Protein AF-A0A2R4ZQK4-F1 (afdb_monomer_lite)

Secondary structure (DSSP, 8-state):
-GGG-TT-EEHHHHHHHHHHHHHHHHHHHSS-SS----EEETTEEE-HHHHHHHHHHHHTTSEEEE-SSS-EEEESSPPPPPPHHHHHHHHHHIIIIITS-HHHHHHHHHHHTT-----HHHHHHHHHHHTTT-HHHHHHHHHHHHHHHHHHHTTS-TTHHHHHHHHHHHHHHH-HHHHHHHHHHHHHHHHHHHHHHTT-PPPPHHHHHHHHHHHHHHHHHHHHHHH-

Foldseek 3Di:
DQQVDPVFAFPLLVQLLQLQLQLVCCVPVVGGPDPFDFDQDVQATDGVVVVVVLVVCVVVVQWDWDPALATGTHGPDDDDDDDPSSVVSSVVSCVPQVLDQVQVSSCVRCVSVVHPDDDPLVSLLVLLLCVLPDVVSLNVNSRNCCSNQVLLCVVADRCQSVLLSLLSNQCSPPPSPVNSVLSVLVVVLSVQSSVCSVVPDDDDPVSVVSRVVSSVVSNVSSVVSVVD

Structure (mmCIF, N/CA/C/O backbone):
data_AF-A0A2R4ZQK4-F1
#
_entry.id   AF-A0A2R4ZQK4-F1
#
loop_
_atom_site.group_PDB
_atom_site.id
_atom_site.type_symbol
_atom_site.label_atom_id
_atom_site.label_alt_id
_atom_site.label_comp_id
_atom_site.label_asym_id
_atom_site.label_entity_id
_atom_site.label_seq_id
_atom_site.pdbx_PDB_ins_code
_atom_site.Cartn_x
_atom_site.Cartn_y
_atom_site.Cartn_z
_atom_site.occupancy
_atom_site.B_iso_or_equiv
_atom_site.auth_seq_id
_atom_site.auth_comp_id
_atom_site.auth_asym_id
_atom_site.auth_atom_id
_atom_site.pdbx_PDB_model_num
ATOM 1 N N . MET A 1 1 ? -15.276 -3.040 10.478 1.00 88.94 1 MET A N 1
ATOM 2 C CA . MET A 1 1 ? -14.335 -2.052 9.897 1.00 88.94 1 MET A CA 1
ATOM 3 C C . MET A 1 1 ? -14.399 -2.042 8.372 1.00 88.94 1 MET A C 1
ATOM 5 O O . MET A 1 1 ? -14.719 -0.998 7.828 1.00 88.94 1 MET A O 1
ATOM 9 N N . VAL A 1 2 ? -14.165 -3.173 7.688 1.00 94.44 2 VAL A N 1
ATOM 10 C CA . VAL A 1 2 ? -14.227 -3.271 6.210 1.00 94.44 2 VAL A CA 1
ATOM 11 C C . VAL A 1 2 ? -15.549 -2.747 5.626 1.00 94.44 2 VAL A C 1
ATOM 13 O O . VAL A 1 2 ? -15.518 -1.983 4.668 1.00 94.44 2 VAL A O 1
ATOM 16 N N . SER A 1 3 ? -16.691 -3.057 6.254 1.00 93.81 3 SER A N 1
ATOM 17 C CA . SER A 1 3 ? -18.025 -2.586 5.830 1.00 93.81 3 SER A CA 1
ATOM 18 C C . SER A 1 3 ? -18.185 -1.060 5.778 1.00 93.81 3 SER A C 1
ATOM 20 O O . SER A 1 3 ? -19.103 -0.558 5.141 1.00 93.81 3 SER A O 1
ATOM 22 N N . ARG A 1 4 ? -17.279 -0.292 6.401 1.00 93.44 4 ARG A N 1
ATOM 23 C CA . ARG A 1 4 ? -17.291 1.179 6.352 1.00 93.44 4 ARG A CA 1
ATOM 24 C C . ARG A 1 4 ? -16.697 1.754 5.060 1.00 93.44 4 ARG A C 1
ATOM 26 O O . ARG A 1 4 ? -16.719 2.969 4.884 1.00 93.44 4 ARG A O 1
ATOM 33 N N . PHE A 1 5 ? -16.163 0.916 4.170 1.00 93.88 5 PHE A N 1
ATOM 34 C CA . PHE A 1 5 ? -15.517 1.341 2.930 1.00 93.88 5 PHE A CA 1
ATOM 35 C C . PHE A 1 5 ? -16.322 0.894 1.700 1.00 93.88 5 PHE A C 1
ATOM 37 O O . PHE A 1 5 ? -16.286 -0.286 1.352 1.00 93.88 5 PHE A O 1
ATOM 44 N N . PRO A 1 6 ? -16.985 1.818 0.975 1.00 88.88 6 PRO A N 1
ATOM 45 C CA . PRO A 1 6 ? -17.865 1.466 -0.147 1.00 88.88 6 PRO A CA 1
ATOM 46 C C . PRO A 1 6 ? -17.184 0.705 -1.292 1.00 88.88 6 PRO A C 1
ATOM 48 O O . PRO A 1 6 ? -17.827 -0.058 -1.999 1.00 88.88 6 PRO A O 1
ATOM 51 N N . ARG A 1 7 ? -15.877 0.921 -1.489 1.00 88.69 7 ARG A N 1
ATOM 52 C CA . ARG A 1 7 ? -15.060 0.254 -2.519 1.00 88.69 7 ARG A CA 1
ATOM 53 C C . ARG A 1 7 ? -14.112 -0.789 -1.917 1.00 88.69 7 ARG A C 1
ATOM 55 O O . ARG A 1 7 ? -13.041 -1.031 -2.469 1.00 88.69 7 ARG A O 1
ATOM 62 N N . GLY A 1 8 ? -14.423 -1.295 -0.726 1.00 93.31 8 GLY A N 1
ATOM 63 C CA . GLY A 1 8 ? -13.511 -2.117 0.065 1.00 93.31 8 GLY A CA 1
ATOM 64 C C . GLY A 1 8 ? -12.309 -1.353 0.617 1.00 93.31 8 GLY A C 1
ATOM 65 O O . GLY A 1 8 ? -12.200 -0.134 0.477 1.00 93.31 8 GLY A O 1
ATOM 66 N N . VAL A 1 9 ? -11.386 -2.071 1.247 1.00 94.81 9 VAL A N 1
ATOM 67 C CA . VAL A 1 9 ? -10.179 -1.510 1.869 1.00 94.81 9 VAL A CA 1
ATOM 68 C C . VAL A 1 9 ? -8.956 -2.353 1.518 1.00 94.81 9 VAL A C 1
ATOM 70 O O . VAL A 1 9 ? -9.018 -3.582 1.545 1.00 94.81 9 VAL A O 1
ATOM 73 N N . GLY A 1 10 ? -7.846 -1.696 1.175 1.00 92.94 10 GLY A N 1
ATOM 74 C CA . GLY A 1 10 ? -6.575 -2.367 0.907 1.00 92.94 10 GLY A CA 1
ATOM 75 C C . GLY A 1 10 ? -5.946 -2.947 2.178 1.00 92.94 10 GLY A C 1
ATOM 76 O O . GLY A 1 10 ? -6.148 -2.419 3.279 1.00 92.94 10 GLY A O 1
ATOM 77 N N . ARG A 1 11 ? -5.152 -4.016 2.025 1.00 91.62 11 ARG A N 1
ATOM 78 C CA . ARG A 1 11 ? -4.451 -4.712 3.128 1.00 91.62 11 ARG A CA 1
ATOM 79 C C . ARG A 1 11 ? -3.681 -3.745 4.033 1.00 91.62 11 ARG A C 1
ATOM 81 O O . ARG A 1 11 ? -3.860 -3.775 5.250 1.00 91.62 11 ARG A O 1
ATOM 88 N N . THR A 1 12 ? -2.859 -2.873 3.447 1.00 91.50 12 THR A N 1
ATOM 89 C CA . THR A 1 12 ? -2.014 -1.926 4.188 1.00 91.50 12 THR A CA 1
ATOM 90 C C . THR A 1 12 ? -2.858 -0.989 5.044 1.00 91.50 12 THR A C 1
ATOM 92 O O . THR A 1 12 ? -2.689 -0.952 6.261 1.00 91.50 12 THR A O 1
ATOM 95 N N . ARG A 1 13 ? -3.823 -0.285 4.439 1.00 94.50 13 ARG A N 1
ATOM 96 C CA . ARG A 1 13 ? -4.714 0.643 5.148 1.00 94.50 13 ARG A CA 1
ATOM 97 C C . ARG A 1 13 ? -5.458 -0.044 6.288 1.00 94.50 13 ARG A C 1
ATOM 99 O O . ARG A 1 13 ? -5.479 0.484 7.396 1.00 94.50 13 ARG A O 1
ATOM 106 N N . LEU A 1 14 ? -6.020 -1.229 6.046 1.00 95.56 14 LEU A N 1
ATOM 107 C CA . LEU A 1 14 ? -6.735 -1.978 7.077 1.00 95.56 14 LEU A CA 1
ATOM 108 C C . LEU A 1 14 ? -5.832 -2.317 8.271 1.00 95.56 14 LEU A C 1
ATOM 110 O O . LEU A 1 14 ? -6.220 -2.066 9.410 1.00 95.56 14 LEU A O 1
ATOM 114 N N . MET A 1 15 ? -4.616 -2.810 8.015 1.00 94.81 15 MET A N 1
ATOM 115 C CA . MET A 1 15 ? -3.628 -3.113 9.057 1.00 94.81 15 MET A CA 1
ATOM 116 C C . MET A 1 15 ? -3.325 -1.881 9.920 1.00 94.81 15 MET A C 1
ATOM 118 O O . MET A 1 15 ? -3.311 -1.957 11.147 1.00 94.81 15 MET A O 1
ATOM 122 N N . LYS A 1 16 ? -3.119 -0.723 9.279 1.00 95.25 16 LYS A N 1
ATOM 123 C CA . LYS A 1 16 ? -2.797 0.528 9.975 1.00 95.25 16 LYS A CA 1
ATOM 124 C C . LYS A 1 16 ? -3.971 1.068 10.794 1.00 95.25 16 LYS A C 1
ATOM 126 O O . LYS A 1 16 ? -3.765 1.531 11.911 1.00 95.25 16 LYS A O 1
ATOM 131 N N . LEU A 1 17 ? -5.197 0.974 10.281 1.00 97.19 17 LEU A N 1
ATOM 132 C CA . LEU A 1 17 ? -6.394 1.402 11.011 1.00 97.19 17 LEU A CA 1
ATOM 133 C C . LEU A 1 17 ? -6.685 0.502 12.218 1.00 97.19 17 LEU A C 1
ATOM 135 O O . LEU A 1 17 ? -7.036 1.015 13.276 1.00 97.19 17 LEU A O 1
ATOM 139 N N . LEU A 1 18 ? -6.503 -0.816 12.092 1.00 96.81 18 LEU A N 1
ATOM 140 C CA . LEU A 1 18 ? -6.643 -1.745 13.218 1.00 96.81 18 LEU A CA 1
ATOM 141 C C . LEU A 1 18 ? -5.615 -1.457 14.318 1.00 96.81 18 LEU A C 1
ATOM 143 O O . LEU A 1 18 ? -5.976 -1.417 15.491 1.00 96.81 18 LEU A O 1
ATOM 147 N N . PHE A 1 19 ? -4.368 -1.163 13.942 1.00 96.50 19 PHE A N 1
ATOM 148 C CA . PHE A 1 19 ? -3.355 -0.728 14.901 1.00 96.50 19 PHE A CA 1
ATOM 149 C C . PHE A 1 19 ? -3.781 0.550 15.644 1.00 96.50 19 PHE A C 1
ATOM 151 O O . PHE A 1 19 ? -3.684 0.614 16.869 1.00 96.50 19 PHE A O 1
ATOM 158 N N . LEU A 1 20 ? -4.293 1.555 14.922 1.00 97.12 20 LEU A N 1
ATOM 159 C CA . LEU A 1 20 ? -4.755 2.805 15.535 1.00 97.12 20 LEU A CA 1
ATOM 160 C C . LEU A 1 20 ? -5.932 2.588 16.494 1.00 97.12 20 LEU A C 1
ATOM 162 O O . LEU A 1 20 ? -5.999 3.270 17.512 1.00 97.12 20 LEU A O 1
ATOM 166 N N . VAL A 1 21 ? -6.828 1.635 16.214 1.00 97.06 21 VAL A N 1
ATOM 167 C CA . VAL A 1 21 ? -7.912 1.268 17.141 1.00 97.06 21 VAL A CA 1
ATOM 168 C C . VAL A 1 21 ? -7.350 0.806 18.484 1.00 97.06 21 VAL A C 1
ATOM 170 O O . VAL A 1 21 ? -7.764 1.327 19.518 1.00 97.06 21 VAL A O 1
ATOM 173 N N . ASP A 1 22 ? -6.374 -0.103 18.488 1.00 96.56 22 ASP A N 1
ATOM 174 C CA . ASP A 1 22 ? -5.763 -0.574 19.735 1.00 96.56 22 ASP A CA 1
ATOM 175 C C . ASP A 1 22 ? -4.936 0.501 20.439 1.00 96.56 22 ASP A C 1
ATOM 177 O O . ASP A 1 22 ? -5.002 0.621 21.666 1.00 96.56 22 ASP A O 1
ATOM 181 N N . ALA A 1 23 ? -4.173 1.295 19.683 1.00 95.31 23 ALA A N 1
ATOM 182 C CA . ALA A 1 23 ? -3.360 2.374 20.235 1.00 95.31 23 ALA A CA 1
ATOM 183 C C . ALA A 1 23 ? -4.234 3.442 20.915 1.00 95.31 23 ALA A C 1
ATOM 185 O O . ALA A 1 23 ? -3.972 3.830 22.055 1.00 95.31 23 ALA A O 1
ATOM 186 N N . ILE A 1 24 ? -5.312 3.872 20.253 1.00 95.38 24 ILE A N 1
ATOM 187 C CA . ILE A 1 24 ? -6.245 4.871 20.789 1.00 95.38 24 ILE A CA 1
ATOM 188 C C . ILE A 1 24 ? -7.053 4.288 21.946 1.00 95.38 24 ILE A C 1
ATOM 190 O O . ILE A 1 24 ? -7.168 4.944 22.979 1.00 95.38 24 ILE A O 1
ATOM 194 N N . SER A 1 25 ? -7.544 3.051 21.833 1.00 96.06 25 SER A N 1
ATOM 195 C CA . SER A 1 25 ? -8.231 2.386 22.945 1.00 96.06 25 SER A CA 1
ATOM 196 C C . SER A 1 25 ? -7.346 2.287 24.182 1.00 96.06 25 SER A C 1
ATOM 198 O O . SER A 1 25 ? -7.790 2.601 25.282 1.00 96.06 25 SER A O 1
ATOM 200 N N . SER A 1 26 ? -6.070 1.929 24.019 1.00 95.06 26 SER A N 1
ATOM 201 C CA . SER A 1 26 ? -5.146 1.831 25.155 1.00 95.06 26 SER A CA 1
ATOM 202 C C . SER A 1 26 ? -4.985 3.169 25.872 1.00 95.06 26 SER A C 1
ATOM 204 O O . SER A 1 26 ? -4.910 3.204 27.097 1.00 95.06 26 SER A O 1
ATOM 206 N N . LYS A 1 27 ? -4.970 4.277 25.120 1.00 93.44 27 LYS A N 1
ATOM 207 C CA . LYS A 1 27 ? -4.868 5.635 25.669 1.00 93.44 27 LYS A CA 1
ATOM 208 C C . LYS A 1 27 ? -6.166 6.109 26.327 1.00 93.44 27 LYS A C 1
ATOM 210 O O . LYS A 1 27 ? -6.106 6.764 27.361 1.00 93.44 27 LYS A O 1
ATOM 215 N N . GLU A 1 28 ? -7.319 5.815 25.730 1.00 93.50 28 GLU A N 1
ATOM 216 C CA . GLU A 1 28 ? -8.617 6.343 26.178 1.00 93.50 28 GLU A CA 1
ATOM 217 C C . GLU A 1 28 ? -9.320 5.461 27.215 1.00 93.50 28 GLU A C 1
ATOM 219 O O . GLU A 1 28 ? -9.970 5.977 28.121 1.00 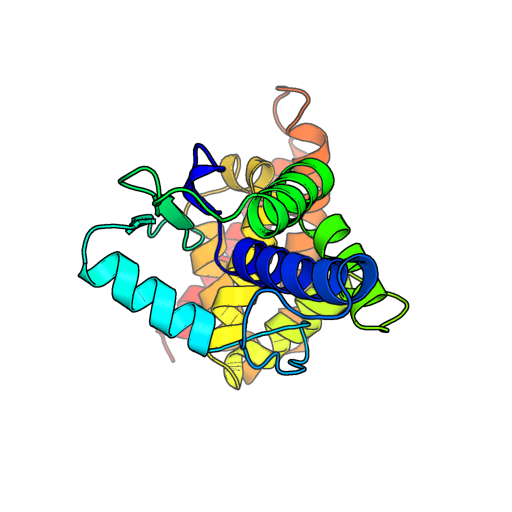93.50 28 GLU A O 1
ATOM 224 N N . LEU A 1 29 ? -9.211 4.139 27.077 1.00 92.56 29 LEU A N 1
ATOM 225 C CA . LEU A 1 29 ? -9.897 3.137 27.900 1.00 92.56 29 LEU A CA 1
ATOM 226 C C . LEU A 1 29 ? -8.941 2.381 28.836 1.00 92.56 29 LEU A C 1
ATOM 228 O O . LEU A 1 29 ? -9.386 1.560 29.636 1.00 92.56 29 LEU A O 1
ATOM 232 N N . GLY A 1 30 ? -7.629 2.614 28.729 1.00 94.25 30 GLY A N 1
ATOM 233 C CA . GLY A 1 30 ? -6.606 1.943 29.539 1.00 94.25 30 GLY A CA 1
ATOM 234 C C . GLY A 1 30 ? -6.297 0.502 29.118 1.00 94.25 30 GLY A C 1
ATOM 235 O O . GLY A 1 30 ? -5.508 -0.166 29.782 1.00 94.25 30 GLY A O 1
ATOM 236 N N . HIS A 1 31 ? -6.902 0.010 28.035 1.00 93.44 31 HIS A N 1
ATOM 237 C CA . HIS A 1 31 ? -6.685 -1.335 27.500 1.00 93.44 31 HIS A CA 1
ATOM 238 C C . HIS A 1 31 ? -6.917 -1.378 25.983 1.00 93.44 31 HIS A C 1
ATOM 240 O O . HIS A 1 31 ? -7.591 -0.514 25.414 1.00 93.44 31 HIS A O 1
ATOM 246 N N . ARG A 1 32 ? -6.336 -2.379 25.315 1.00 95.12 32 ARG A N 1
ATOM 247 C CA . ARG A 1 32 ? -6.554 -2.635 23.882 1.00 95.12 32 ARG A CA 1
ATOM 248 C C . ARG A 1 32 ? -7.941 -3.233 23.651 1.00 95.12 32 ARG A C 1
ATOM 250 O O . ARG A 1 32 ? -8.474 -3.892 24.538 1.00 95.12 32 ARG A O 1
ATOM 257 N N . ILE A 1 33 ? -8.494 -3.015 22.456 1.00 94.06 33 ILE A N 1
ATOM 258 C CA . ILE A 1 33 ? -9.750 -3.659 22.036 1.00 94.06 33 ILE A CA 1
ATOM 259 C C . ILE A 1 33 ? -9.479 -5.096 21.611 1.00 94.06 33 ILE A C 1
ATOM 261 O O . ILE A 1 33 ? -10.310 -5.973 21.832 1.00 94.06 33 ILE A O 1
ATOM 265 N N . THR A 1 34 ? -8.334 -5.327 20.972 1.00 93.38 34 THR A N 1
ATOM 266 C CA . THR A 1 34 ? -7.938 -6.644 20.497 1.00 93.38 34 THR A CA 1
ATOM 267 C C . THR A 1 34 ? -6.740 -7.180 21.272 1.00 93.38 34 THR A C 1
ATOM 269 O O . THR A 1 34 ? -5.912 -6.429 21.797 1.00 93.38 34 THR A O 1
ATOM 272 N N . ASP A 1 35 ? -6.611 -8.504 21.273 1.00 93.31 35 ASP A N 1
ATOM 273 C CA . ASP A 1 35 ? -5.436 -9.197 21.801 1.00 93.31 35 ASP A CA 1
ATOM 274 C C . ASP A 1 35 ? -4.321 -9.359 20.756 1.00 93.31 35 ASP A C 1
ATOM 276 O O . ASP A 1 35 ? -3.329 -10.033 21.028 1.00 93.31 35 ASP A O 1
ATOM 280 N N . ILE A 1 36 ? -4.446 -8.709 19.589 1.00 94.38 36 ILE A N 1
ATOM 281 C CA . ILE A 1 36 ? -3.525 -8.858 18.457 1.00 94.38 36 ILE A CA 1
ATOM 282 C C . ILE A 1 36 ? -2.085 -8.573 18.890 1.00 94.38 36 ILE A C 1
ATOM 284 O O . ILE A 1 36 ? -1.776 -7.533 19.488 1.00 94.38 36 ILE A O 1
ATOM 288 N N . GLU A 1 37 ? -1.167 -9.469 18.535 1.00 91.94 37 GLU A N 1
ATOM 289 C CA . GLU A 1 37 ? 0.261 -9.208 18.686 1.00 91.94 37 GLU A CA 1
ATOM 290 C C . GLU A 1 37 ? 0.760 -8.311 17.538 1.00 91.94 37 GLU A C 1
ATOM 292 O O . GLU A 1 37 ? 0.893 -8.733 16.385 1.00 91.94 37 GLU A O 1
ATOM 297 N N . TRP A 1 38 ? 1.053 -7.047 17.853 1.00 93.12 38 TRP A N 1
ATOM 298 C CA . TRP A 1 38 ? 1.613 -6.092 16.896 1.00 93.12 38 TRP A CA 1
ATOM 299 C C . TRP A 1 38 ? 3.133 -6.209 16.839 1.00 93.12 38 TRP A C 1
ATOM 301 O O . TRP A 1 38 ? 3.836 -5.813 17.771 1.00 93.12 38 TRP A O 1
ATOM 311 N N . LYS A 1 39 ? 3.660 -6.687 15.711 1.00 89.38 39 LYS A N 1
ATOM 312 C CA . LYS A 1 39 ? 5.103 -6.791 15.487 1.00 89.38 39 LYS A CA 1
ATOM 313 C C . LYS A 1 39 ? 5.642 -5.517 14.856 1.00 89.38 39 LYS A C 1
ATOM 315 O O . LYS A 1 39 ? 5.036 -4.943 13.945 1.00 89.38 39 LYS A O 1
ATOM 320 N N . ARG A 1 40 ? 6.820 -5.103 15.326 1.00 81.94 40 ARG A N 1
ATOM 321 C CA . ARG A 1 40 ? 7.605 -4.040 14.698 1.00 81.94 40 ARG A CA 1
ATOM 322 C C . ARG A 1 40 ? 8.231 -4.591 13.429 1.00 81.94 40 ARG A C 1
ATOM 324 O O . ARG A 1 40 ? 9.303 -5.188 13.469 1.00 81.94 40 ARG A O 1
ATOM 331 N N . TRP A 1 41 ? 7.543 -4.402 12.316 1.00 80.69 41 TRP A N 1
ATOM 332 C CA . TRP A 1 41 ? 8.117 -4.618 10.999 1.00 80.69 41 TRP A CA 1
ATOM 333 C C . TRP A 1 41 ? 8.775 -3.323 10.522 1.00 80.69 41 TRP A C 1
ATOM 335 O O . TRP A 1 41 ? 8.423 -2.234 10.986 1.00 80.69 41 TRP A O 1
ATOM 345 N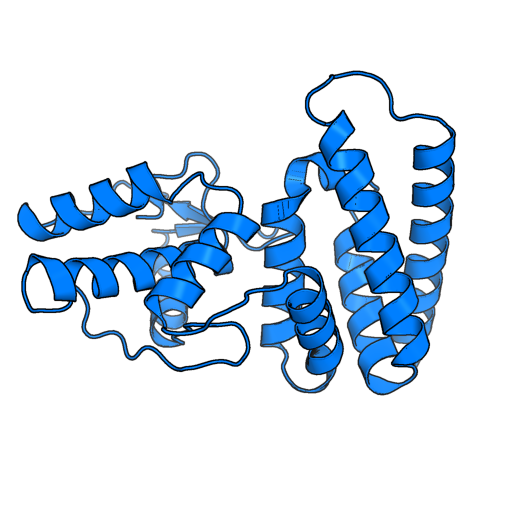 N . VAL A 1 42 ? 9.751 -3.436 9.618 1.00 74.88 42 VAL A N 1
ATOM 346 C CA . VAL A 1 42 ? 10.528 -2.286 9.114 1.00 74.88 42 VAL A CA 1
ATOM 347 C C . VAL A 1 42 ? 9.598 -1.192 8.580 1.00 74.88 42 VAL A C 1
ATOM 349 O O . VAL A 1 42 ? 9.846 -0.014 8.799 1.00 74.88 42 VAL A O 1
ATOM 352 N N . PHE A 1 43 ? 8.455 -1.590 8.018 1.00 80.44 43 PHE A N 1
ATOM 353 C CA . PHE A 1 43 ? 7.476 -0.697 7.403 1.00 80.44 43 PHE A CA 1
ATOM 354 C C . PHE A 1 43 ? 6.258 -0.416 8.310 1.00 80.44 43 PHE A C 1
ATOM 356 O O . PHE A 1 43 ? 5.128 -0.189 7.854 1.00 80.44 43 PHE A O 1
ATOM 363 N N . GLY A 1 44 ? 6.468 -0.453 9.626 1.00 84.75 44 GLY A N 1
ATOM 364 C CA . GLY A 1 44 ? 5.480 -0.120 10.651 1.00 84.75 44 GLY A CA 1
ATOM 365 C C . GLY A 1 44 ? 4.749 -1.337 11.233 1.00 84.75 44 GLY A C 1
ATOM 366 O O . GLY A 1 44 ? 5.143 -2.477 10.993 1.00 84.75 44 GLY A O 1
ATOM 367 N N . PRO A 1 45 ? 3.674 -1.123 12.012 1.00 91.25 45 PRO A N 1
ATOM 368 C CA . PRO A 1 45 ? 2.980 -2.205 12.700 1.00 91.25 45 PRO A CA 1
ATOM 369 C C . PRO A 1 45 ? 2.387 -3.201 11.704 1.00 91.25 45 PRO A C 1
ATOM 371 O O . PRO A 1 45 ? 1.781 -2.813 10.693 1.00 91.25 45 PRO A O 1
ATOM 374 N N . PHE A 1 46 ? 2.585 -4.479 12.010 1.00 91.56 46 PHE A N 1
ATOM 375 C CA . PHE A 1 46 ? 2.128 -5.614 11.222 1.00 91.56 46 PHE A CA 1
ATOM 376 C C . PHE A 1 46 ? 1.708 -6.759 12.144 1.00 91.56 46 PHE A C 1
ATOM 378 O O . PHE A 1 46 ? 2.337 -6.990 13.177 1.00 91.56 46 PHE A O 1
ATOM 385 N N . SER A 1 47 ? 0.676 -7.503 11.752 1.00 93.25 47 SER A N 1
ATOM 386 C CA . SER A 1 47 ? 0.295 -8.747 12.415 1.00 93.25 47 SER A CA 1
ATOM 387 C C . SER A 1 47 ? -0.160 -9.783 11.394 1.00 93.25 47 SER A C 1
ATOM 389 O O . SER A 1 47 ? -0.980 -9.493 10.523 1.00 93.25 47 SER A O 1
ATOM 391 N N . ARG A 1 48 ? 0.365 -11.008 11.511 1.00 91.94 48 ARG A N 1
ATOM 392 C CA . ARG A 1 48 ? -0.066 -12.135 10.675 1.00 91.94 48 ARG A CA 1
ATOM 393 C C . ARG A 1 48 ? -1.447 -12.647 11.075 1.00 91.94 48 ARG A C 1
ATOM 395 O O . ARG A 1 48 ? -2.205 -13.032 10.198 1.00 91.94 48 ARG A O 1
ATOM 402 N N . GLU A 1 49 ? -1.805 -12.529 12.352 1.00 94.94 49 GLU A N 1
ATOM 403 C CA . GLU A 1 49 ? -3.125 -12.915 12.865 1.00 94.94 49 GLU A CA 1
ATOM 404 C C . GLU A 1 49 ? -4.247 -12.165 12.142 1.00 94.94 49 GLU A C 1
ATOM 406 O O . GLU A 1 49 ? -5.276 -12.743 11.807 1.00 94.94 49 GLU A O 1
ATOM 411 N N . VAL A 1 50 ? -4.024 -10.884 11.824 1.00 94.88 50 VAL A N 1
ATOM 412 C CA . VAL A 1 50 ? -4.969 -10.096 11.023 1.00 94.88 50 VAL A CA 1
ATOM 413 C C . VAL A 1 50 ? -5.179 -10.727 9.647 1.00 94.88 50 VAL A C 1
ATOM 415 O O . VAL A 1 50 ? -6.312 -10.790 9.179 1.00 94.88 50 VAL A O 1
ATOM 418 N N . LEU A 1 51 ? -4.117 -11.210 8.998 1.00 92.81 51 LEU A N 1
ATOM 419 C CA . LEU A 1 51 ? -4.219 -11.861 7.689 1.00 92.81 51 LEU A CA 1
ATOM 420 C C . LEU A 1 51 ? -4.934 -13.207 7.791 1.00 92.81 51 LEU A C 1
ATOM 422 O O . LEU A 1 51 ? -5.834 -13.466 7.002 1.00 92.81 51 LEU A O 1
ATOM 426 N N . ASP A 1 52 ? -4.617 -14.007 8.809 1.00 95.00 52 ASP A N 1
ATOM 427 C CA . ASP A 1 52 ? -5.263 -15.304 9.033 1.00 95.00 52 ASP A CA 1
ATOM 428 C C . ASP A 1 52 ? -6.779 -15.144 9.289 1.00 95.00 52 ASP A C 1
ATOM 430 O O . ASP A 1 52 ? -7.605 -15.948 8.831 1.00 95.00 52 ASP A O 1
ATOM 434 N N . VAL A 1 53 ? -7.176 -14.068 9.982 1.00 95.44 53 VAL A N 1
ATOM 435 C CA . VAL A 1 53 ? -8.586 -13.695 10.165 1.00 95.44 53 VAL A CA 1
ATOM 436 C C . VAL A 1 53 ? -9.218 -13.275 8.841 1.00 95.44 53 VAL A C 1
ATOM 438 O O . VAL A 1 53 ? -10.321 -13.730 8.537 1.00 95.44 53 VAL A O 1
ATOM 441 N N . LEU A 1 54 ? -8.544 -12.453 8.032 1.00 95.00 54 LEU A N 1
ATOM 442 C CA . LEU A 1 54 ? -9.051 -12.059 6.714 1.00 95.00 54 LEU A CA 1
ATOM 443 C C . LEU A 1 54 ? -9.253 -13.275 5.807 1.00 95.00 54 LEU A C 1
ATOM 445 O O . LEU A 1 54 ? -10.336 -13.426 5.250 1.00 95.00 54 LEU A O 1
ATOM 449 N N . ASP A 1 55 ? -8.289 -14.191 5.751 1.00 95.06 55 ASP A N 1
ATOM 450 C CA . ASP A 1 55 ? -8.390 -15.439 4.988 1.00 95.06 55 ASP A CA 1
ATOM 451 C C . ASP A 1 55 ? -9.561 -16.308 5.468 1.00 95.06 55 ASP A C 1
ATOM 453 O O . ASP A 1 55 ? -10.253 -16.956 4.682 1.00 95.06 55 ASP A O 1
ATOM 457 N N . THR A 1 56 ? -9.828 -16.326 6.773 1.00 96.56 56 THR A N 1
ATOM 458 C CA . THR A 1 56 ? -10.978 -17.040 7.345 1.00 96.56 56 THR A CA 1
ATOM 459 C C . THR A 1 56 ? -12.305 -16.379 6.973 1.00 96.56 56 THR A C 1
ATOM 461 O O . THR A 1 56 ? -13.261 -17.073 6.624 1.00 96.56 56 THR A O 1
ATOM 464 N N . LEU A 1 57 ? -12.372 -15.048 6.991 1.00 95.81 57 LEU A N 1
ATOM 465 C CA . LEU A 1 57 ? -13.557 -14.298 6.572 1.00 95.81 57 LEU A CA 1
ATOM 466 C C . LEU A 1 57 ? -13.827 -14.424 5.064 1.00 95.81 57 LEU A C 1
ATOM 468 O O . LEU A 1 57 ? -14.984 -14.470 4.658 1.00 95.81 57 LEU A O 1
ATOM 472 N N . VAL A 1 58 ? -12.780 -14.535 4.244 1.00 96.00 58 VAL A N 1
ATOM 473 C CA . VAL A 1 58 ? -12.901 -14.816 2.805 1.00 96.00 58 VAL A CA 1
ATOM 474 C C . VAL A 1 58 ? -13.406 -16.240 2.570 1.00 96.00 58 VAL A C 1
ATOM 476 O O . VAL A 1 58 ? -14.376 -16.434 1.845 1.00 96.00 58 VAL A O 1
ATOM 479 N N . ARG A 1 59 ? -12.818 -17.246 3.235 1.00 96.62 59 ARG A N 1
ATOM 480 C CA . ARG A 1 59 ? -13.256 -18.654 3.124 1.00 96.62 59 ARG A CA 1
ATOM 481 C C . ARG A 1 59 ? -14.685 -18.899 3.606 1.00 96.62 59 ARG A C 1
ATOM 483 O O . ARG A 1 59 ? -15.307 -19.858 3.168 1.00 96.62 59 ARG A O 1
ATOM 490 N N . SER A 1 60 ? -15.178 -18.068 4.520 1.00 96.00 60 SER A N 1
ATOM 491 C CA . SER A 1 60 ? -16.558 -18.115 5.019 1.00 96.00 60 SER A CA 1
ATOM 492 C C . SER A 1 60 ? -17.518 -17.211 4.241 1.00 96.00 60 SER A C 1
ATOM 494 O O . SER A 1 60 ? -18.634 -16.998 4.699 1.00 96.00 60 SER A O 1
ATOM 496 N N . GLU A 1 61 ? -17.093 -16.674 3.090 1.00 95.44 61 GLU A N 1
ATOM 497 C CA . GLU A 1 61 ? -17.912 -15.837 2.199 1.00 95.44 61 GLU A CA 1
ATOM 498 C C . GLU A 1 61 ? -18.459 -14.561 2.865 1.00 95.44 61 GLU A C 1
ATOM 500 O O . GLU A 1 61 ? -19.456 -13.985 2.439 1.00 95.44 61 GLU A O 1
ATOM 505 N N . ARG A 1 62 ? -17.776 -14.072 3.906 1.00 95.19 62 ARG A N 1
ATOM 506 C CA . ARG A 1 62 ? -18.111 -12.810 4.592 1.00 95.19 62 ARG A CA 1
ATOM 507 C C . ARG A 1 62 ? -17.377 -11.621 3.985 1.00 95.19 62 ARG A C 1
ATOM 509 O O . ARG A 1 62 ? -17.831 -10.477 4.076 1.00 95.19 62 ARG A O 1
ATOM 516 N N . LEU A 1 63 ? -16.226 -11.893 3.372 1.00 96.50 63 LEU A N 1
ATOM 517 C CA . LEU A 1 63 ? -15.452 -10.941 2.590 1.00 96.50 63 LEU A CA 1
ATOM 518 C C . LEU A 1 63 ? -15.269 -11.457 1.164 1.00 96.50 63 LEU A C 1
ATOM 520 O O . LEU A 1 63 ? -14.949 -12.622 0.951 1.00 96.50 63 LEU A O 1
ATOM 524 N N . TYR A 1 64 ? -15.384 -10.552 0.202 1.00 95.56 64 TYR A N 1
ATOM 525 C CA . TYR A 1 64 ? -14.908 -10.750 -1.159 1.00 95.56 64 TYR A CA 1
ATOM 526 C C . TYR A 1 64 ? -13.531 -10.106 -1.325 1.00 95.56 64 TYR A C 1
ATOM 528 O O . TYR A 1 64 ? -13.273 -9.027 -0.779 1.00 95.56 64 TYR A O 1
ATOM 536 N N . VAL A 1 65 ? -12.659 -10.761 -2.093 1.00 94.75 65 VAL A N 1
ATOM 537 C CA . VAL A 1 65 ? -11.339 -10.236 -2.454 1.00 94.75 65 VAL A CA 1
ATOM 538 C C . VAL A 1 65 ? -11.383 -9.726 -3.884 1.00 94.75 65 VAL A C 1
ATOM 540 O O . VAL A 1 65 ? -11.527 -10.503 -4.824 1.00 94.75 65 VAL A O 1
ATOM 543 N N . ASP A 1 66 ? -11.217 -8.418 -4.044 1.00 91.12 66 ASP A N 1
ATOM 544 C CA . ASP A 1 66 ? -10.950 -7.824 -5.347 1.00 91.12 66 ASP A CA 1
ATOM 545 C C . ASP A 1 66 ? -9.447 -7.933 -5.634 1.00 91.12 66 ASP A C 1
ATOM 547 O O . ASP A 1 66 ? -8.626 -7.302 -4.962 1.00 91.12 66 ASP A O 1
ATOM 551 N N . ALA A 1 67 ? -9.100 -8.777 -6.607 1.00 82.56 67 ALA A N 1
ATOM 552 C CA . ALA A 1 67 ? -7.731 -9.052 -7.045 1.00 82.56 67 ALA A CA 1
ATOM 553 C C . ALA A 1 67 ? -7.227 -8.037 -8.089 1.00 82.56 67 ALA A C 1
ATOM 555 O O . ALA A 1 67 ? -6.438 -8.386 -8.967 1.00 82.56 67 ALA A O 1
ATOM 556 N N . GLY A 1 68 ? -7.717 -6.797 -8.024 1.00 80.44 68 GLY A N 1
ATOM 557 C CA . GLY A 1 68 ? -7.233 -5.689 -8.836 1.00 80.44 68 GLY A CA 1
ATOM 558 C C . GLY A 1 68 ? -5.740 -5.378 -8.624 1.00 80.44 68 GLY A C 1
ATOM 559 O O . GLY A 1 68 ? -5.005 -6.144 -7.998 1.00 80.44 68 GLY A O 1
ATOM 560 N N . PRO A 1 69 ? -5.258 -4.226 -9.127 1.00 73.56 69 PRO A N 1
ATOM 561 C CA . PRO A 1 69 ? -3.847 -3.847 -9.013 1.00 73.56 69 PRO A CA 1
ATOM 562 C C . PRO A 1 69 ? -3.330 -3.812 -7.565 1.00 73.56 69 PRO A C 1
ATOM 564 O O . PRO A 1 69 ? -2.145 -4.023 -7.338 1.00 73.56 69 PRO A O 1
ATOM 567 N N . GLU A 1 70 ? -4.222 -3.592 -6.594 1.00 81.12 70 GLU A N 1
ATOM 568 C CA . GLU A 1 70 ? -4.006 -3.906 -5.183 1.00 81.12 70 GLU A CA 1
ATOM 569 C C . GLU A 1 70 ? -5.069 -4.905 -4.698 1.00 81.12 70 GLU A C 1
ATOM 571 O O . GLU A 1 70 ? -6.216 -4.868 -5.148 1.00 81.12 70 GLU A O 1
ATOM 576 N N . VAL A 1 71 ? -4.722 -5.737 -3.713 1.00 85.69 71 VAL A N 1
ATOM 577 C CA . VAL A 1 71 ? -5.685 -6.621 -3.039 1.00 85.69 71 VAL A CA 1
ATOM 578 C C . VAL A 1 71 ? -6.591 -5.797 -2.124 1.00 85.69 71 VAL A C 1
ATOM 580 O O . VAL A 1 71 ? -6.109 -5.169 -1.171 1.00 85.69 71 VAL A O 1
ATOM 583 N N . ARG A 1 72 ? -7.907 -5.840 -2.367 1.00 91.69 72 ARG A N 1
ATOM 584 C CA . ARG A 1 72 ? -8.914 -5.150 -1.541 1.00 91.69 72 ARG A CA 1
ATOM 585 C C . ARG A 1 72 ? -9.922 -6.125 -0.959 1.00 91.69 72 ARG A C 1
ATOM 587 O O . ARG A 1 72 ? -10.385 -7.038 -1.632 1.00 91.69 72 ARG A O 1
ATOM 594 N N . TYR A 1 73 ? -10.311 -5.868 0.284 1.00 95.50 73 TYR A N 1
ATOM 595 C CA . TYR A 1 73 ? -11.353 -6.617 0.976 1.00 95.50 73 TYR A CA 1
ATOM 596 C C . TYR A 1 73 ? -12.662 -5.839 0.929 1.00 95.50 73 TYR A C 1
ATOM 598 O O . TYR A 1 73 ? -12.702 -4.677 1.342 1.00 95.50 73 TYR A O 1
ATOM 606 N N . ILE A 1 74 ? -13.726 -6.476 0.448 1.00 96.31 74 ILE A N 1
ATOM 607 C CA . ILE A 1 74 ? -15.084 -5.929 0.381 1.00 96.31 74 ILE A CA 1
ATOM 608 C C . ILE A 1 74 ? -15.965 -6.748 1.321 1.00 96.31 74 ILE A C 1
ATOM 610 O O . ILE A 1 74 ? -15.969 -7.973 1.251 1.00 96.31 74 ILE A O 1
ATOM 614 N N . ALA A 1 75 ? -16.699 -6.083 2.212 1.00 95.94 75 ALA A N 1
ATOM 615 C CA . ALA A 1 75 ? -17.651 -6.767 3.080 1.00 95.94 75 ALA A CA 1
ATOM 616 C C . ALA A 1 75 ? -18.889 -7.178 2.281 1.00 95.94 75 ALA A C 1
ATOM 618 O O . ALA A 1 75 ? -19.459 -6.349 1.573 1.00 95.94 75 ALA A O 1
ATOM 619 N N . LEU A 1 76 ? -19.288 -8.444 2.402 1.00 95.00 76 LEU A N 1
ATOM 620 C CA . LEU A 1 76 ? -20.480 -8.989 1.744 1.00 95.00 76 LEU A CA 1
ATOM 621 C C . LEU A 1 76 ? -21.733 -8.900 2.624 1.00 95.00 76 LEU A C 1
ATOM 623 O O . LEU A 1 76 ? -22.852 -8.997 2.131 1.00 95.00 76 LEU A O 1
ATOM 627 N N . GLU A 1 77 ? -21.542 -8.661 3.918 1.00 91.25 77 GLU A N 1
ATOM 628 C CA . GLU A 1 77 ? -22.600 -8.504 4.907 1.00 91.25 77 GLU A CA 1
ATOM 629 C C . GLU A 1 77 ? -22.229 -7.432 5.938 1.00 91.25 77 GLU A C 1
ATOM 631 O O . GLU A 1 77 ? -21.052 -7.099 6.134 1.00 91.25 77 GLU A O 1
ATOM 636 N N . GLU A 1 78 ? -23.242 -6.893 6.618 1.00 89.38 78 GLU A N 1
ATOM 637 C CA . GLU A 1 78 ? -23.011 -6.015 7.760 1.00 89.38 78 GLU A CA 1
ATOM 638 C C . GLU A 1 78 ? -22.504 -6.858 8.944 1.00 89.38 78 GLU A C 1
ATOM 640 O O . GLU A 1 78 ? -23.103 -7.889 9.268 1.00 89.38 78 GLU A O 1
ATOM 645 N N . PRO A 1 79 ? -21.400 -6.465 9.604 1.00 89.75 79 PRO A N 1
ATOM 646 C CA . PRO A 1 79 ? -20.904 -7.191 10.759 1.00 89.75 79 PRO A CA 1
ATOM 647 C C . PRO A 1 79 ? -21.900 -7.137 11.928 1.00 89.75 79 PRO A C 1
ATOM 649 O O . PRO A 1 79 ? -22.699 -6.202 12.030 1.00 89.75 79 PRO A O 1
ATOM 652 N N . PRO A 1 80 ? -21.811 -8.093 12.871 1.00 91.12 80 PRO A N 1
ATOM 653 C CA . PRO A 1 80 ? -22.565 -8.007 14.113 1.00 91.12 80 PRO A CA 1
ATOM 654 C C . PRO A 1 80 ? -22.255 -6.693 14.854 1.00 91.12 80 PRO A C 1
ATOM 656 O O . PRO A 1 80 ? -21.135 -6.172 14.749 1.00 91.12 80 PRO A O 1
ATOM 659 N N . PRO A 1 81 ? -23.224 -6.154 15.615 1.00 92.81 81 PRO A N 1
ATOM 660 C CA . PRO A 1 81 ? -23.025 -4.921 16.362 1.00 92.81 81 PRO A CA 1
ATOM 661 C C . PRO A 1 81 ? -21.895 -5.085 17.384 1.00 92.81 81 PRO A C 1
ATOM 663 O O . PRO A 1 81 ? -21.800 -6.096 18.078 1.00 92.81 81 PRO A O 1
ATOM 666 N N . LEU A 1 82 ? -21.041 -4.066 17.473 1.00 92.69 82 LEU A N 1
ATOM 667 C CA . LEU A 1 82 ? -19.967 -3.994 18.461 1.00 92.69 82 LEU A CA 1
ATOM 668 C C . LEU A 1 82 ? -20.496 -3.415 19.785 1.00 92.69 82 LEU A C 1
ATOM 670 O O . LEU A 1 82 ? -21.423 -2.599 19.749 1.00 92.69 82 LEU A O 1
ATOM 674 N N . PRO A 1 83 ? -19.886 -3.765 20.935 1.00 93.94 83 PRO A N 1
ATOM 675 C CA . PRO A 1 83 ? -20.098 -3.051 22.194 1.00 93.94 83 PRO A CA 1
ATOM 676 C C . PRO A 1 83 ? -19.922 -1.534 22.027 1.00 93.94 83 PRO A C 1
ATOM 678 O O . PRO A 1 83 ? -19.139 -1.090 21.187 1.00 93.94 83 PRO A O 1
ATOM 681 N N . GLU A 1 84 ? -20.662 -0.730 22.794 1.00 93.69 84 GLU A N 1
ATOM 682 C CA . GLU A 1 84 ? -20.750 0.726 22.583 1.00 93.69 84 GLU A CA 1
ATOM 683 C C . GLU A 1 84 ? -19.391 1.436 22.666 1.00 93.69 84 GLU A C 1
ATOM 685 O O . GLU A 1 84 ? -19.067 2.292 21.841 1.00 93.69 84 GLU A O 1
ATOM 690 N N . ASP A 1 85 ? -18.587 1.063 23.652 1.00 91.62 85 ASP A N 1
ATOM 691 C CA . ASP A 1 85 ? -17.239 1.569 23.886 1.00 91.62 85 ASP A CA 1
ATOM 692 C C . ASP A 1 85 ? -16.285 1.218 22.736 1.00 91.62 85 ASP A C 1
ATOM 694 O O . ASP A 1 85 ? -15.616 2.107 22.200 1.00 91.62 85 ASP A O 1
ATOM 698 N N . VAL A 1 86 ? -16.296 -0.042 22.291 1.00 93.44 86 VAL A N 1
ATOM 699 C CA . VAL A 1 86 ? -15.528 -0.527 21.136 1.00 93.44 86 VAL A CA 1
ATOM 700 C C . VAL A 1 86 ? -15.958 0.204 19.865 1.00 93.44 86 VAL A C 1
ATOM 702 O O . VAL A 1 86 ? -15.126 0.731 19.122 1.00 93.44 86 VAL A O 1
ATOM 705 N N . ARG A 1 87 ? -17.272 0.281 19.621 1.00 94.94 87 ARG A N 1
ATOM 706 C CA . ARG A 1 87 ? -17.866 0.958 18.465 1.00 94.94 87 ARG A CA 1
ATOM 707 C C . ARG A 1 87 ? -17.426 2.413 18.399 1.00 94.94 87 ARG A C 1
ATOM 709 O O . ARG A 1 87 ? -17.016 2.868 17.335 1.00 94.94 87 ARG A O 1
ATOM 716 N N . ARG A 1 88 ? -17.453 3.128 19.527 1.00 96.06 88 ARG A N 1
ATOM 717 C CA . ARG A 1 88 ? -17.050 4.536 19.610 1.00 96.06 88 ARG A CA 1
ATOM 718 C C . ARG A 1 88 ? -15.602 4.748 19.168 1.00 96.06 88 ARG A C 1
ATOM 720 O O . ARG A 1 88 ? -15.342 5.683 18.411 1.00 96.06 88 ARG A O 1
ATOM 727 N N . VAL A 1 89 ? -14.674 3.892 19.603 1.00 96.81 89 VAL A N 1
ATOM 728 C CA . VAL A 1 89 ? -13.260 3.978 19.195 1.00 96.81 89 VAL A CA 1
ATOM 729 C C . VAL A 1 89 ? -13.103 3.643 17.712 1.00 96.81 89 VAL A C 1
ATOM 731 O O . VAL A 1 89 ? -12.458 4.391 16.979 1.00 96.81 89 VAL A O 1
ATOM 734 N N . VAL A 1 90 ? -13.734 2.565 17.237 1.00 95.81 90 VAL A N 1
ATOM 735 C CA . VAL A 1 90 ? -13.675 2.167 15.820 1.00 95.81 90 VAL A CA 1
ATOM 736 C C . VAL A 1 90 ? -14.231 3.265 14.910 1.00 95.81 90 VAL A C 1
ATOM 738 O O . VAL A 1 90 ? -13.584 3.638 13.931 1.00 95.81 90 VAL A O 1
ATOM 741 N N . ASP A 1 91 ? -15.396 3.824 15.236 1.00 95.94 91 ASP A N 1
ATOM 742 C CA . ASP A 1 91 ? -16.022 4.891 14.453 1.00 95.94 91 ASP A CA 1
ATOM 743 C C . ASP A 1 91 ? -15.197 6.185 14.507 1.00 95.94 91 ASP A C 1
ATOM 745 O O . ASP A 1 91 ? -15.094 6.888 13.499 1.00 95.94 91 ASP A O 1
ATOM 749 N N . LYS A 1 92 ? -14.550 6.487 15.644 1.00 96.69 92 LYS A N 1
ATOM 750 C CA . LYS A 1 92 ? -13.584 7.590 15.745 1.00 96.69 92 LYS A CA 1
ATOM 751 C C . LYS A 1 92 ? -12.419 7.389 14.776 1.00 96.69 92 LYS A C 1
ATOM 753 O O . LYS A 1 92 ? -12.134 8.292 13.992 1.00 96.69 92 LYS A O 1
ATOM 758 N N . VAL A 1 93 ? -11.797 6.209 14.780 1.00 97.56 93 VAL A N 1
ATOM 759 C CA . VAL A 1 93 ? -10.657 5.908 13.902 1.00 97.56 93 VAL A CA 1
ATOM 760 C C . VAL A 1 93 ? -11.042 5.990 12.429 1.00 97.56 93 VAL A C 1
ATOM 762 O O . VAL A 1 93 ? -10.322 6.590 11.634 1.00 97.56 93 VAL A O 1
ATOM 765 N N . ILE A 1 94 ? -12.194 5.440 12.047 1.00 96.81 94 ILE A N 1
ATOM 766 C CA . ILE A 1 94 ? -12.664 5.516 10.661 1.00 96.81 94 ILE A CA 1
ATOM 767 C C . ILE A 1 94 ? -12.951 6.956 10.240 1.00 96.81 94 ILE A C 1
ATOM 769 O O . ILE A 1 94 ? -12.547 7.357 9.150 1.00 96.81 94 ILE A O 1
ATOM 773 N N . ARG A 1 95 ? -13.600 7.744 11.100 1.00 96.69 95 ARG A N 1
ATOM 774 C CA . ARG A 1 95 ? -13.905 9.148 10.812 1.00 96.69 95 ARG A CA 1
ATOM 775 C C . ARG A 1 95 ? -12.642 9.998 10.663 1.00 96.69 95 ARG A C 1
ATOM 777 O O . ARG A 1 95 ? -12.596 10.844 9.779 1.00 96.69 95 ARG A O 1
ATOM 784 N N . GLU A 1 96 ? -11.645 9.795 11.521 1.00 97.00 96 GLU A N 1
ATOM 785 C CA . GLU A 1 96 ? -10.427 10.617 11.544 1.00 97.00 96 GLU A CA 1
ATOM 786 C C . GLU A 1 96 ? -9.382 10.173 10.513 1.00 97.00 96 GLU A C 1
ATOM 788 O O . GLU A 1 96 ? -8.731 11.019 9.903 1.00 97.00 96 GLU A O 1
ATOM 793 N N . TYR A 1 97 ? -9.231 8.865 10.289 1.00 97.31 97 TYR A N 1
ATOM 794 C CA . TYR A 1 97 ? -8.108 8.307 9.526 1.00 97.31 97 TYR A CA 1
ATOM 795 C C . TYR A 1 97 ? -8.529 7.463 8.319 1.00 97.31 97 TYR A C 1
ATOM 797 O O . TYR A 1 97 ? -7.720 7.241 7.418 1.00 97.31 97 TYR A O 1
ATOM 805 N N . GLY A 1 98 ? -9.780 6.993 8.265 1.00 95.62 98 GLY A N 1
ATOM 806 C CA . GLY A 1 98 ? -10.234 6.011 7.276 1.00 95.62 98 GLY A CA 1
ATOM 807 C C . GLY A 1 98 ? -10.007 6.450 5.828 1.00 95.62 98 GLY A C 1
ATOM 808 O O . GLY A 1 98 ? -9.489 5.673 5.028 1.00 95.62 98 GLY A O 1
ATOM 809 N N . PHE A 1 99 ? -10.308 7.711 5.516 1.00 94.50 99 PHE A N 1
ATOM 810 C CA . PHE A 1 99 ? -10.218 8.283 4.164 1.00 94.50 99 PHE A CA 1
ATOM 811 C C . PHE A 1 99 ? -9.041 9.250 3.979 1.00 94.50 99 PHE A C 1
ATOM 813 O O . PHE A 1 99 ? -8.962 9.955 2.979 1.00 94.50 99 PHE A O 1
ATOM 820 N N . MET A 1 100 ? -8.121 9.291 4.944 1.00 95.31 100 MET A N 1
ATOM 821 C CA . MET A 1 100 ? -6.906 10.096 4.858 1.00 95.31 100 MET A CA 1
ATOM 822 C C . MET A 1 100 ? -5.972 9.541 3.760 1.00 95.31 100 MET A C 1
ATOM 824 O O . MET A 1 100 ? -5.870 8.313 3.647 1.00 95.31 100 MET A O 1
ATOM 828 N N . PRO A 1 101 ? -5.258 10.379 2.979 1.00 93.88 101 PRO A N 1
ATOM 829 C CA . PRO A 1 101 ? -4.213 9.903 2.067 1.00 93.88 101 PRO A CA 1
ATOM 830 C C . PRO A 1 101 ? -3.230 8.973 2.786 1.00 93.88 101 PRO A C 1
ATOM 832 O O . PRO A 1 101 ? -2.912 9.198 3.960 1.00 93.88 101 PRO A O 1
ATOM 835 N N . LEU A 1 102 ? -2.782 7.904 2.124 1.00 94.06 102 LEU A N 1
ATOM 836 C CA . LEU A 1 102 ? -2.030 6.841 2.791 1.00 94.06 102 LEU A CA 1
ATOM 837 C C . LEU A 1 102 ? -0.718 7.363 3.387 1.00 94.06 102 LEU A C 1
ATOM 839 O O . LEU A 1 102 ? -0.383 6.991 4.510 1.00 94.06 102 LEU A O 1
ATOM 843 N N . LYS A 1 103 ? -0.022 8.278 2.703 1.00 93.81 103 LYS A N 1
ATOM 844 C CA . LYS A 1 103 ? 1.158 8.968 3.252 1.00 93.81 103 LYS A CA 1
ATOM 845 C C . LYS A 1 103 ? 0.878 9.591 4.613 1.00 93.81 103 LYS A C 1
ATOM 847 O O . LYS A 1 103 ? 1.637 9.390 5.554 1.00 93.81 103 LYS A O 1
ATOM 852 N N . MET A 1 104 ? -0.225 10.327 4.730 1.00 94.50 104 MET A N 1
ATOM 853 C CA . MET A 1 104 ? -0.597 10.992 5.977 1.00 94.50 104 MET A CA 1
ATOM 854 C C . MET A 1 104 ? -1.025 9.986 7.052 1.00 94.50 104 MET A C 1
ATOM 856 O O . MET A 1 104 ? -0.642 10.144 8.211 1.00 94.50 104 MET A O 1
ATOM 860 N N . LEU A 1 105 ? -1.758 8.931 6.673 1.00 95.69 105 LEU A N 1
ATOM 861 C CA . LEU A 1 105 ? -2.107 7.835 7.581 1.00 95.69 105 LEU A CA 1
ATOM 862 C C . LEU A 1 105 ? -0.844 7.178 8.154 1.00 95.69 105 LEU A C 1
ATOM 864 O O . LEU A 1 105 ? -0.757 6.966 9.362 1.00 95.69 105 LEU A O 1
ATOM 868 N N . LEU A 1 106 ? 0.147 6.887 7.310 1.00 94.31 106 LEU A N 1
ATOM 869 C CA . LEU A 1 106 ? 1.414 6.302 7.741 1.00 94.31 106 LEU A CA 1
ATOM 870 C C . LEU A 1 106 ? 2.189 7.249 8.655 1.00 94.31 106 LEU A C 1
ATOM 872 O O . LEU A 1 106 ? 2.654 6.794 9.694 1.00 94.31 106 LEU A O 1
ATOM 876 N N . THR A 1 107 ? 2.248 8.553 8.364 1.00 93.50 107 THR A N 1
ATOM 877 C CA . THR A 1 107 ? 2.839 9.534 9.291 1.00 93.50 107 THR A CA 1
ATOM 878 C C . THR A 1 107 ? 2.213 9.429 10.681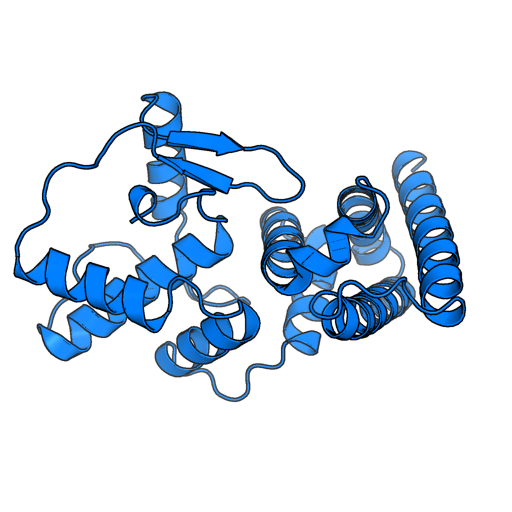 1.00 93.50 107 THR A C 1
ATOM 880 O O . THR A 1 107 ? 2.939 9.293 11.664 1.00 93.50 107 THR A O 1
ATOM 883 N N . ARG A 1 108 ? 0.875 9.401 10.775 1.00 94.06 108 ARG A N 1
ATOM 884 C CA . ARG A 1 108 ? 0.168 9.263 12.060 1.00 94.06 108 ARG A CA 1
ATOM 885 C C . ARG A 1 108 ? 0.472 7.949 12.759 1.00 94.06 108 ARG A C 1
ATOM 887 O O . ARG A 1 108 ? 0.726 7.933 13.956 1.00 94.06 108 ARG A O 1
ATOM 894 N N . VAL A 1 109 ? 0.486 6.849 12.015 1.00 93.56 109 VAL A N 1
ATOM 895 C CA . VAL A 1 109 ? 0.808 5.532 12.572 1.00 93.56 109 VAL A CA 1
ATOM 896 C C . VAL A 1 109 ? 2.233 5.500 13.113 1.00 93.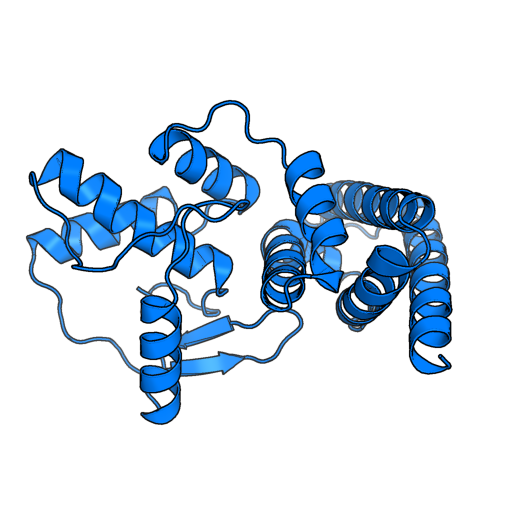56 109 VAL A C 1
ATOM 898 O O . VAL A 1 109 ? 2.453 4.961 14.189 1.00 93.56 109 VAL A O 1
ATOM 901 N N . TYR A 1 110 ? 3.198 6.077 12.398 1.00 90.81 110 TYR A N 1
ATOM 902 C CA . TYR A 1 110 ? 4.596 6.104 12.824 1.00 90.81 110 TYR A CA 1
ATOM 903 C C . TYR A 1 110 ? 4.779 6.994 14.058 1.00 90.81 110 TYR A C 1
ATOM 905 O O . TYR A 1 110 ? 5.465 6.575 14.988 1.00 90.81 110 TYR A O 1
ATOM 913 N N . GLU A 1 111 ? 4.110 8.150 14.120 1.00 90.50 111 GLU A N 1
ATOM 914 C CA . GLU A 1 111 ? 4.062 9.003 15.318 1.00 90.50 111 GLU A CA 1
ATOM 915 C C . GLU A 1 111 ? 3.522 8.231 16.532 1.00 90.50 111 GLU A C 1
ATOM 917 O O . GLU A 1 111 ? 4.150 8.219 17.593 1.00 90.50 111 GLU A O 1
ATOM 922 N N . GLU A 1 112 ? 2.402 7.527 16.357 1.00 89.88 112 GLU A N 1
ATOM 923 C CA . GLU A 1 112 ? 1.786 6.680 17.384 1.00 89.88 112 GLU A CA 1
ATOM 924 C C . GLU A 1 112 ? 2.682 5.504 17.799 1.00 89.88 112 GLU A C 1
ATOM 926 O O . GLU A 1 112 ? 2.706 5.113 18.965 1.00 89.88 112 GLU A O 1
ATOM 931 N N . TYR A 1 113 ? 3.480 4.981 16.866 1.00 85.44 113 TYR A N 1
ATOM 932 C CA . TYR A 1 113 ? 4.463 3.924 17.105 1.00 85.44 113 TYR A CA 1
ATOM 933 C C . TYR A 1 113 ? 5.796 4.441 17.686 1.00 85.44 113 TYR A C 1
ATOM 935 O O . TYR A 1 113 ? 6.733 3.663 17.882 1.00 85.44 113 TYR A O 1
ATOM 943 N N . GLY A 1 114 ? 5.918 5.749 17.946 1.00 85.31 114 GLY A N 1
ATOM 944 C CA . GLY A 1 114 ? 7.123 6.375 18.499 1.00 85.31 114 GLY A CA 1
ATOM 945 C C . GLY A 1 114 ? 8.270 6.560 17.497 1.00 85.31 114 GLY A C 1
ATOM 946 O O . GLY A 1 114 ? 9.418 6.757 17.901 1.00 85.31 114 GLY A O 1
ATOM 947 N N . VAL A 1 115 ? 7.990 6.496 16.195 1.00 84.00 115 VAL A N 1
ATOM 948 C CA . VAL A 1 115 ? 8.956 6.738 15.117 1.00 84.00 115 VAL A CA 1
ATOM 949 C C . VAL A 1 115 ? 8.822 8.180 14.626 1.00 84.00 115 VAL A C 1
ATOM 951 O O . VAL A 1 115 ? 7.752 8.618 14.218 1.00 84.00 115 VAL A O 1
ATOM 954 N N . LYS A 1 116 ? 9.926 8.934 14.650 1.00 80.44 116 LYS A N 1
ATOM 955 C CA . LYS A 1 116 ? 9.979 10.313 14.141 1.00 80.44 116 LYS A CA 1
ATOM 956 C C . LYS A 1 116 ? 10.528 10.346 12.716 1.00 80.44 116 LYS A C 1
ATOM 958 O O . LYS A 1 116 ? 11.445 9.596 12.398 1.00 80.44 116 LYS A O 1
ATOM 963 N N . GLY A 1 117 ? 10.022 11.270 11.897 1.00 79.38 117 GLY A N 1
ATOM 964 C CA . GLY A 1 117 ? 10.580 11.551 10.569 1.00 79.38 117 GLY A CA 1
ATOM 965 C C . GLY A 1 117 ? 10.254 10.482 9.524 1.00 79.38 117 GLY A C 1
ATOM 966 O O . GLY A 1 117 ? 11.163 9.945 8.886 1.00 79.38 117 GLY A O 1
ATOM 967 N N . PHE A 1 118 ? 8.965 10.162 9.374 1.00 88.56 118 PHE A N 1
ATOM 968 C CA . PHE A 1 118 ? 8.475 9.378 8.241 1.00 88.56 118 PHE A CA 1
ATOM 969 C C . PHE A 1 118 ? 8.812 10.100 6.928 1.00 88.56 118 PHE A C 1
ATOM 971 O O . PHE A 1 118 ? 8.485 11.275 6.763 1.00 88.56 118 PHE A O 1
ATOM 978 N N . ASP A 1 119 ? 9.471 9.391 6.014 1.00 92.00 119 ASP A N 1
ATOM 979 C CA . ASP A 1 119 ? 9.833 9.877 4.683 1.00 92.00 119 ASP A CA 1
ATOM 980 C C . ASP A 1 119 ? 9.290 8.886 3.657 1.00 92.00 119 ASP A C 1
ATOM 982 O O . ASP A 1 119 ? 9.762 7.754 3.562 1.00 92.00 119 ASP A O 1
ATOM 986 N N . TRP A 1 120 ? 8.287 9.316 2.895 1.00 93.25 120 TRP A N 1
ATOM 987 C CA . TRP A 1 120 ? 7.620 8.465 1.916 1.00 93.25 120 TRP A CA 1
ATOM 988 C C . TRP A 1 120 ? 8.582 7.859 0.891 1.00 93.25 120 TRP A C 1
ATOM 990 O O . TRP A 1 120 ? 8.509 6.662 0.624 1.00 93.25 120 TRP A O 1
ATOM 1000 N N . TYR A 1 121 ? 9.491 8.661 0.332 1.00 94.75 121 TYR A N 1
ATOM 1001 C CA . TYR A 1 121 ? 10.414 8.183 -0.693 1.00 94.75 121 TYR A CA 1
ATOM 1002 C C . TYR A 1 121 ? 11.351 7.141 -0.099 1.00 94.75 121 TYR A C 1
ATOM 1004 O O . TYR A 1 121 ? 11.500 6.060 -0.669 1.00 94.75 121 TYR A O 1
ATOM 1012 N N . ARG A 1 122 ? 11.940 7.431 1.070 1.00 94.12 122 ARG A N 1
ATOM 1013 C CA . ARG A 1 122 ? 12.821 6.481 1.761 1.00 94.12 122 ARG A CA 1
ATOM 1014 C C . ARG A 1 122 ? 12.121 5.143 1.993 1.00 94.12 122 ARG A C 1
ATOM 1016 O O . ARG A 1 122 ? 12.692 4.108 1.667 1.00 94.12 122 ARG A O 1
ATOM 1023 N N . GLU A 1 123 ? 10.889 5.165 2.492 1.00 93.19 123 GLU A N 1
ATOM 1024 C CA . GLU A 1 123 ? 10.118 3.954 2.797 1.00 93.19 123 GLU A CA 1
ATOM 1025 C C . GLU A 1 123 ? 9.801 3.137 1.538 1.00 93.19 123 GLU A C 1
ATOM 1027 O O . GLU A 1 123 ? 9.917 1.914 1.555 1.00 93.19 123 GLU A O 1
ATOM 1032 N N . ILE A 1 124 ? 9.453 3.793 0.425 1.00 96.50 124 ILE A N 1
ATOM 1033 C CA . ILE A 1 124 ? 9.223 3.108 -0.854 1.00 96.50 124 ILE A CA 1
ATOM 1034 C C . ILE A 1 124 ? 10.520 2.494 -1.399 1.00 96.50 124 ILE A C 1
ATOM 1036 O O . ILE A 1 124 ? 10.500 1.354 -1.861 1.00 96.50 124 ILE A O 1
ATOM 1040 N N . PHE A 1 125 ? 11.661 3.186 -1.301 1.00 96.00 125 PHE A N 1
ATOM 1041 C CA . PHE A 1 125 ? 12.954 2.616 -1.702 1.00 96.00 125 PHE A CA 1
ATOM 1042 C C . PHE A 1 125 ? 13.363 1.424 -0.840 1.00 96.00 125 PHE A C 1
ATOM 1044 O O . PHE A 1 125 ? 13.866 0.431 -1.364 1.00 96.00 125 PHE A O 1
ATOM 1051 N N . GLU A 1 126 ? 13.183 1.513 0.476 1.00 94.06 126 GLU A N 1
ATOM 1052 C CA . GLU A 1 126 ? 13.496 0.413 1.390 1.00 94.06 126 GLU A CA 1
ATOM 1053 C C . GLU A 1 126 ? 12.596 -0.799 1.128 1.00 94.06 126 GLU A C 1
ATOM 1055 O O . GLU A 1 126 ? 13.104 -1.919 1.058 1.00 94.06 126 GLU A O 1
ATOM 1060 N N . LEU A 1 127 ? 11.301 -0.577 0.871 1.00 94.12 127 LEU A N 1
ATOM 1061 C CA . LEU A 1 127 ? 10.382 -1.625 0.424 1.00 94.12 127 LEU A CA 1
ATOM 1062 C C . LEU A 1 127 ? 10.869 -2.273 -0.868 1.00 94.12 127 LEU A C 1
ATOM 1064 O O . LEU A 1 127 ? 11.077 -3.485 -0.893 1.00 94.12 127 LEU A O 1
ATOM 1068 N N . ALA A 1 128 ? 11.128 -1.476 -1.906 1.00 96.06 128 ALA A N 1
ATOM 1069 C CA . ALA A 1 128 ? 11.566 -1.963 -3.210 1.00 96.06 128 ALA A CA 1
ATOM 1070 C C . ALA A 1 128 ? 12.862 -2.789 -3.132 1.00 96.06 128 ALA A C 1
ATOM 1072 O O . ALA A 1 128 ? 12.975 -3.831 -3.771 1.00 96.06 128 ALA A O 1
ATOM 1073 N N . ARG A 1 129 ? 13.820 -2.384 -2.290 1.00 95.12 129 ARG A N 1
ATOM 1074 C CA . ARG A 1 129 ? 15.087 -3.110 -2.062 1.00 95.12 129 ARG A CA 1
ATOM 1075 C C . ARG A 1 129 ? 14.954 -4.381 -1.225 1.00 95.12 129 ARG A C 1
ATOM 1077 O O . ARG A 1 129 ? 15.930 -5.119 -1.110 1.00 95.12 129 ARG A O 1
ATOM 1084 N N . SER A 1 130 ? 13.813 -4.582 -0.574 1.00 94.44 130 SER A N 1
ATOM 1085 C CA . SER A 1 130 ? 13.553 -5.753 0.269 1.00 94.44 130 SER A CA 1
ATOM 1086 C C . SER A 1 130 ? 12.732 -6.833 -0.436 1.00 94.44 130 SER A C 1
ATOM 1088 O O . SER A 1 130 ? 12.559 -7.913 0.124 1.00 94.44 130 SER A O 1
ATOM 1090 N N . VAL A 1 131 ? 12.243 -6.563 -1.653 1.00 93.38 131 VAL A N 1
ATOM 1091 C CA . VAL A 1 131 ? 11.382 -7.481 -2.417 1.00 93.38 131 VAL A CA 1
ATOM 1092 C C . VAL A 1 131 ? 12.060 -8.825 -2.716 1.00 93.38 131 VAL A C 1
ATOM 1094 O O . VAL A 1 131 ? 11.382 -9.850 -2.720 1.00 93.38 131 VAL A O 1
ATOM 1097 N N . ASP A 1 132 ? 13.380 -8.854 -2.914 1.00 91.00 132 ASP A N 1
ATOM 1098 C CA . ASP A 1 132 ? 14.146 -10.093 -3.120 1.00 91.00 132 ASP A CA 1
ATOM 1099 C C . ASP A 1 132 ? 14.141 -11.018 -1.892 1.00 91.00 132 ASP A C 1
ATOM 1101 O O . ASP A 1 132 ? 14.216 -12.241 -2.014 1.00 91.00 132 ASP A O 1
ATOM 1105 N N . ARG A 1 133 ? 14.055 -10.426 -0.698 1.00 89.25 133 ARG A N 1
ATOM 1106 C CA . ARG A 1 133 ? 14.191 -11.108 0.594 1.00 89.25 133 ARG A CA 1
ATOM 1107 C C . ARG A 1 133 ? 12.861 -11.417 1.264 1.00 89.25 133 ARG A C 1
ATOM 1109 O O . ARG A 1 133 ? 12.786 -12.370 2.036 1.00 89.25 133 ARG A O 1
ATOM 1116 N N . ASP A 1 134 ? 11.834 -10.623 0.987 1.00 88.44 134 ASP A N 1
ATOM 1117 C CA . ASP A 1 134 ? 10.527 -10.730 1.620 1.00 88.44 134 ASP A CA 1
ATOM 1118 C C . ASP A 1 134 ? 9.408 -10.577 0.583 1.00 88.44 134 ASP A C 1
ATOM 1120 O O . ASP A 1 134 ? 9.176 -9.507 0.017 1.00 88.44 134 ASP A O 1
ATOM 1124 N N . ARG A 1 135 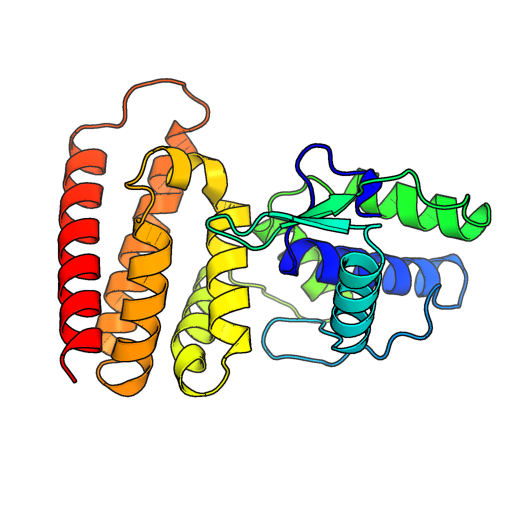? 8.669 -11.668 0.354 1.00 82.75 135 ARG A N 1
ATOM 1125 C CA . ARG A 1 135 ? 7.523 -11.666 -0.563 1.00 82.75 135 ARG A CA 1
ATOM 1126 C C . ARG A 1 135 ? 6.399 -10.749 -0.086 1.00 82.75 135 ARG A C 1
ATOM 1128 O O . ARG A 1 135 ? 5.639 -10.272 -0.920 1.00 82.75 135 ARG A O 1
ATOM 1135 N N . ASP A 1 136 ? 6.269 -10.481 1.210 1.00 86.12 136 ASP A N 1
ATOM 1136 C CA . ASP A 1 136 ? 5.261 -9.535 1.691 1.00 86.12 136 ASP A CA 1
ATOM 1137 C C . ASP A 1 136 ? 5.629 -8.083 1.340 1.00 86.12 136 ASP A C 1
ATOM 1139 O O . ASP A 1 136 ? 4.731 -7.252 1.176 1.00 86.12 136 ASP A O 1
ATOM 1143 N N . SER A 1 137 ? 6.914 -7.781 1.113 1.00 91.12 137 SER A N 1
ATOM 1144 C CA . SER A 1 137 ? 7.358 -6.444 0.708 1.00 91.12 137 SER A CA 1
ATOM 1145 C C . SER A 1 137 ? 6.849 -6.033 -0.668 1.00 91.12 137 SER A C 1
ATOM 1147 O O . SER A 1 137 ? 6.530 -4.861 -0.850 1.00 91.12 137 SER A O 1
ATOM 1149 N N . VAL A 1 138 ? 6.716 -6.954 -1.635 1.00 91.38 138 VAL A N 1
ATOM 1150 C CA . VAL A 1 138 ? 6.160 -6.586 -2.954 1.00 91.38 138 VAL A CA 1
ATOM 1151 C C . VAL A 1 138 ? 4.680 -6.237 -2.848 1.00 91.38 138 VAL A C 1
ATOM 1153 O O . VAL A 1 138 ? 4.229 -5.271 -3.455 1.00 91.38 138 VAL A O 1
ATOM 1156 N N . ILE A 1 139 ? 3.935 -6.983 -2.027 1.00 88.69 139 ILE A N 1
ATOM 1157 C CA . ILE A 1 139 ? 2.508 -6.743 -1.802 1.00 88.69 139 ILE A CA 1
ATOM 1158 C C . ILE A 1 139 ? 2.315 -5.400 -1.092 1.00 88.69 139 ILE A C 1
ATOM 1160 O O . ILE A 1 139 ? 1.462 -4.612 -1.494 1.00 88.69 139 ILE A O 1
ATOM 1164 N N . GLU A 1 140 ? 3.123 -5.117 -0.068 1.00 91.62 140 GLU A N 1
ATOM 1165 C CA . GLU A 1 140 ? 3.091 -3.838 0.645 1.00 91.62 140 GLU A CA 1
ATOM 1166 C C . GLU A 1 140 ? 3.512 -2.670 -0.259 1.00 91.62 140 GLU A C 1
ATOM 1168 O O . GLU A 1 140 ? 2.861 -1.629 -0.238 1.00 91.62 140 GLU A O 1
ATOM 1173 N N . LEU A 1 141 ? 4.550 -2.830 -1.087 1.00 94.25 141 LEU A N 1
ATOM 1174 C CA . LEU A 1 141 ? 4.991 -1.817 -2.052 1.00 94.25 141 LEU A CA 1
ATOM 1175 C C . LEU A 1 141 ? 3.876 -1.463 -3.040 1.00 94.25 141 LEU A C 1
ATOM 1177 O O . LEU A 1 141 ? 3.528 -0.293 -3.198 1.00 94.25 141 LEU A O 1
ATOM 1181 N N . VAL A 1 142 ? 3.305 -2.480 -3.684 1.00 93.38 142 VAL A N 1
ATOM 1182 C CA . VAL A 1 142 ? 2.236 -2.330 -4.675 1.00 93.38 142 VAL A CA 1
ATOM 1183 C C . VAL A 1 142 ? 0.991 -1.713 -4.039 1.00 93.38 142 VAL A C 1
ATOM 1185 O O . VAL A 1 142 ? 0.449 -0.746 -4.574 1.00 93.38 142 VAL A O 1
ATOM 1188 N N . GLY A 1 143 ? 0.581 -2.210 -2.866 1.00 91.62 143 GLY A N 1
ATOM 1189 C CA . GLY A 1 143 ? -0.556 -1.671 -2.122 1.00 91.62 143 GLY A CA 1
ATOM 1190 C C . GLY A 1 143 ? -0.353 -0.212 -1.715 1.00 91.62 143 GLY A C 1
ATOM 1191 O O . GLY A 1 143 ? -1.255 0.605 -1.875 1.00 91.62 143 GLY A O 1
ATOM 1192 N N . ARG A 1 144 ? 0.851 0.157 -1.258 1.00 94.25 144 ARG A N 1
ATOM 1193 C CA . ARG A 1 144 ? 1.173 1.548 -0.909 1.00 94.25 144 ARG A CA 1
ATOM 1194 C C . ARG A 1 144 ? 1.110 2.478 -2.107 1.00 94.25 144 ARG A C 1
ATOM 1196 O O . ARG A 1 144 ? 0.504 3.543 -2.011 1.00 94.25 144 ARG A O 1
ATOM 1203 N N . LEU A 1 145 ? 1.735 2.087 -3.216 1.00 95.62 145 LEU A N 1
ATOM 1204 C CA . LEU A 1 145 ? 1.740 2.894 -4.432 1.00 95.62 145 LEU A CA 1
ATOM 1205 C C . LEU A 1 145 ? 0.319 3.096 -4.951 1.00 95.62 145 LEU A C 1
ATOM 1207 O O . LEU A 1 145 ? -0.064 4.226 -5.247 1.00 95.62 145 LEU A O 1
ATOM 1211 N N . TYR A 1 146 ? -0.475 2.031 -5.033 1.00 93.62 146 TYR A N 1
ATOM 1212 C CA . TYR A 1 146 ? -1.824 2.141 -5.567 1.00 93.62 146 TYR A CA 1
ATOM 1213 C C . TYR A 1 146 ? -2.769 2.917 -4.646 1.00 93.62 146 TYR A C 1
ATOM 1215 O O . TYR A 1 146 ? -3.511 3.761 -5.135 1.00 93.62 146 TYR A O 1
ATOM 1223 N N . ASP A 1 147 ? -2.761 2.678 -3.332 1.00 92.00 147 ASP A N 1
ATOM 1224 C CA . ASP A 1 147 ? -3.674 3.388 -2.426 1.00 92.00 147 ASP A CA 1
ATOM 1225 C C . ASP A 1 147 ? -3.344 4.886 -2.328 1.00 92.00 147 ASP A C 1
ATOM 1227 O O . ASP A 1 147 ? -4.252 5.705 -2.197 1.00 92.00 147 ASP A O 1
ATOM 1231 N N . GLU A 1 148 ? -2.065 5.260 -2.437 1.00 94.81 148 GLU A N 1
ATOM 1232 C CA . GLU A 1 148 ? -1.648 6.665 -2.451 1.00 94.81 148 GLU A CA 1
ATOM 1233 C C . GLU A 1 148 ? -1.899 7.354 -3.801 1.00 94.81 148 GLU A C 1
ATOM 1235 O O . GLU A 1 148 ? -2.308 8.513 -3.826 1.00 94.81 148 GLU A O 1
ATOM 1240 N N . TYR A 1 149 ? -1.661 6.662 -4.919 1.00 94.75 149 TYR A N 1
ATOM 1241 C CA . TYR A 1 149 ? -1.673 7.252 -6.263 1.00 94.75 149 TYR A CA 1
ATOM 1242 C C . TYR A 1 149 ? -2.742 6.651 -7.183 1.00 94.75 149 TYR A C 1
ATOM 1244 O O . TYR A 1 149 ? -2.556 6.600 -8.401 1.00 94.75 149 TYR A O 1
ATOM 1252 N N . ARG A 1 150 ? -3.869 6.186 -6.627 1.00 91.44 150 ARG A N 1
ATOM 1253 C CA . ARG A 1 150 ? -4.927 5.495 -7.388 1.00 91.44 150 ARG A CA 1
ATOM 1254 C C . ARG A 1 150 ? -5.338 6.269 -8.635 1.00 91.44 150 ARG A C 1
ATOM 1256 O O . ARG A 1 150 ? -5.370 5.703 -9.722 1.00 91.44 150 ARG A O 1
ATOM 1263 N N . GLU A 1 151 ? -5.623 7.557 -8.477 1.00 91.69 151 GLU A N 1
ATOM 1264 C CA . GLU A 1 151 ? -6.119 8.394 -9.571 1.00 91.69 151 GLU A CA 1
ATOM 1265 C C . GLU A 1 151 ? -5.072 8.568 -10.682 1.00 91.69 151 GLU A C 1
ATOM 1267 O O . GLU A 1 151 ? -5.413 8.576 -11.862 1.00 91.69 151 GLU A O 1
ATOM 1272 N N . ALA A 1 152 ? -3.784 8.633 -10.330 1.00 94.50 152 ALA A N 1
ATOM 1273 C CA . ALA A 1 152 ? -2.706 8.652 -11.314 1.00 94.50 152 ALA A CA 1
ATOM 1274 C C . ALA A 1 152 ? -2.597 7.309 -12.057 1.00 94.50 152 ALA A C 1
ATOM 1276 O O . ALA A 1 152 ? -2.441 7.290 -13.278 1.00 94.50 152 ALA A O 1
ATOM 1277 N N . PHE A 1 153 ? -2.736 6.178 -11.357 1.00 94.06 153 PHE A N 1
ATOM 1278 C CA . PHE A 1 153 ? -2.722 4.858 -11.996 1.00 94.06 153 PHE A CA 1
ATOM 1279 C C . PHE A 1 153 ? -3.903 4.630 -12.944 1.00 94.06 153 PHE A C 1
ATOM 1281 O O . PHE A 1 153 ? -3.732 3.942 -13.947 1.00 94.06 153 PHE A O 1
ATOM 1288 N N . GLU A 1 154 ? -5.066 5.240 -12.697 1.00 91.31 154 GLU A N 1
ATOM 1289 C CA . GLU A 1 154 ? -6.210 5.187 -13.624 1.00 91.31 154 GLU A CA 1
ATOM 1290 C C . GLU A 1 154 ? -5.916 5.845 -14.988 1.00 91.31 154 GLU A C 1
ATOM 1292 O O . GLU A 1 154 ? -6.601 5.564 -15.972 1.00 91.31 154 GLU A O 1
ATOM 1297 N N . MET A 1 155 ? -4.877 6.682 -15.074 1.00 92.81 155 MET A N 1
ATOM 1298 C CA . MET A 1 155 ? -4.432 7.332 -16.313 1.00 92.81 155 MET A CA 1
ATOM 1299 C C . MET A 1 155 ? -3.274 6.605 -17.013 1.00 92.81 155 MET A C 1
ATOM 1301 O O . MET A 1 155 ? -2.870 7.004 -18.109 1.00 92.81 155 MET A O 1
ATOM 1305 N N . LEU A 1 156 ? -2.706 5.576 -16.381 1.00 94.75 156 LEU A N 1
ATOM 1306 C CA . LEU A 1 156 ? -1.602 4.774 -16.909 1.00 94.75 156 LEU A CA 1
ATOM 1307 C C . LEU A 1 156 ? -2.124 3.467 -17.530 1.00 94.75 156 LEU A C 1
ATOM 1309 O O . LEU A 1 156 ? -3.269 3.074 -17.291 1.00 94.75 156 LEU A O 1
ATOM 1313 N N . PRO A 1 157 ? -1.306 2.757 -18.333 1.00 95.06 157 PRO A N 1
ATOM 1314 C CA . PRO A 1 157 ? -1.616 1.385 -18.724 1.00 95.06 157 PRO A CA 1
ATOM 1315 C C . PRO A 1 157 ? -1.917 0.522 -17.491 1.00 95.06 157 PRO A C 1
ATOM 1317 O O . PRO A 1 157 ? -1.202 0.601 -16.489 1.00 95.06 157 PRO A O 1
ATOM 1320 N N . LYS A 1 158 ? -2.963 -0.309 -17.562 1.00 91.94 158 LYS A N 1
ATOM 1321 C CA . LYS A 1 158 ? -3.476 -1.071 -16.406 1.00 91.94 158 LYS A CA 1
ATOM 1322 C C . LYS A 1 158 ? -2.431 -2.016 -15.815 1.00 91.94 158 LYS A C 1
ATOM 1324 O O . LYS A 1 158 ? -2.438 -2.292 -14.621 1.00 91.94 158 LYS A O 1
ATOM 1329 N N . GLU A 1 159 ? -1.521 -2.490 -16.655 1.00 94.00 159 GLU A N 1
ATOM 1330 C CA . GLU A 1 159 ? -0.471 -3.443 -16.325 1.00 94.00 159 GLU A CA 1
ATOM 1331 C C . GLU A 1 159 ? 0.765 -2.770 -15.712 1.00 94.00 159 GLU A C 1
ATOM 1333 O O . GLU A 1 159 ? 1.633 -3.471 -15.201 1.00 94.00 159 GLU A O 1
ATOM 1338 N N . MET A 1 160 ? 0.859 -1.431 -15.726 1.00 95.94 160 MET A N 1
ATOM 1339 C CA . MET A 1 160 ? 2.041 -0.674 -15.285 1.00 95.94 160 MET A CA 1
ATOM 1340 C C . MET A 1 160 ? 2.521 -1.097 -13.893 1.00 95.94 160 MET A C 1
ATOM 1342 O O . MET A 1 160 ? 3.707 -1.344 -13.691 1.00 95.94 160 MET A O 1
ATOM 1346 N N . LEU A 1 161 ? 1.597 -1.213 -12.937 1.00 95.25 161 LEU A N 1
ATOM 1347 C CA . LEU A 1 161 ? 1.936 -1.561 -11.560 1.00 95.25 161 LEU A CA 1
ATOM 1348 C C . LEU A 1 161 ? 2.384 -3.024 -11.420 1.00 95.25 161 LEU A C 1
ATOM 1350 O O . LEU A 1 161 ? 3.323 -3.311 -10.680 1.00 95.25 161 LEU A O 1
ATOM 1354 N N . ALA A 1 162 ? 1.762 -3.940 -12.167 1.00 94.62 162 ALA A N 1
ATOM 1355 C CA . ALA A 1 162 ? 2.149 -5.350 -12.182 1.00 94.62 162 ALA A CA 1
ATOM 1356 C C . ALA A 1 162 ? 3.524 -5.551 -12.839 1.00 94.62 162 ALA A C 1
ATOM 1358 O O . ALA A 1 162 ? 4.368 -6.271 -12.308 1.00 94.62 162 ALA A O 1
ATOM 1359 N N . LEU A 1 163 ? 3.783 -4.870 -13.960 1.00 96.81 163 LEU A N 1
ATOM 1360 C CA . LEU A 1 163 ? 5.089 -4.878 -14.619 1.00 96.81 163 LEU A CA 1
ATOM 1361 C C . LEU A 1 163 ? 6.165 -4.272 -13.715 1.00 96.81 163 LEU A C 1
ATOM 1363 O O . LEU A 1 163 ? 7.253 -4.831 -13.611 1.00 96.81 163 LEU A O 1
ATOM 1367 N N . TYR A 1 164 ? 5.851 -3.181 -13.012 1.00 97.50 164 TYR A N 1
ATOM 1368 C CA . TYR A 1 164 ? 6.758 -2.594 -12.030 1.00 97.50 164 TYR A CA 1
ATOM 1369 C C . TYR A 1 164 ? 7.082 -3.579 -10.900 1.00 97.50 164 TYR A C 1
ATOM 1371 O O . TYR A 1 164 ? 8.249 -3.729 -10.557 1.00 97.50 164 TYR A O 1
ATOM 1379 N N . ALA A 1 165 ? 6.097 -4.314 -10.375 1.00 95.56 165 ALA A N 1
ATOM 1380 C CA . ALA A 1 165 ? 6.337 -5.334 -9.352 1.00 95.56 165 ALA A CA 1
ATOM 1381 C C . ALA A 1 165 ? 7.316 -6.428 -9.825 1.00 95.56 165 ALA A C 1
ATOM 1383 O O . ALA A 1 165 ? 8.222 -6.808 -9.081 1.00 95.56 165 ALA A O 1
ATOM 1384 N N . ILE A 1 166 ? 7.178 -6.893 -11.074 1.00 95.69 166 ILE A N 1
ATOM 1385 C CA . ILE A 1 166 ? 8.099 -7.867 -11.688 1.00 95.69 166 ILE A CA 1
ATOM 1386 C C . ILE A 1 166 ? 9.498 -7.256 -11.852 1.00 95.69 166 ILE A C 1
ATOM 1388 O O . ILE A 1 166 ? 10.492 -7.864 -11.450 1.00 95.69 166 ILE A O 1
ATOM 1392 N N . ALA A 1 167 ? 9.576 -6.043 -12.408 1.00 97.06 167 ALA A N 1
ATOM 1393 C CA . ALA A 1 167 ? 10.831 -5.335 -12.633 1.00 97.06 167 ALA A CA 1
ATOM 1394 C C . ALA A 1 167 ? 11.589 -5.080 -11.321 1.00 97.06 167 ALA A C 1
ATOM 1396 O O . ALA A 1 167 ? 12.792 -5.315 -11.254 1.00 97.06 167 ALA A O 1
ATOM 1397 N N . VAL A 1 168 ? 10.896 -4.659 -10.259 1.00 96.81 168 VAL A N 1
ATOM 1398 C CA . VAL A 1 168 ? 11.487 -4.460 -8.928 1.00 96.81 168 VAL A CA 1
ATOM 1399 C C . VAL A 1 168 ? 12.035 -5.766 -8.369 1.00 96.81 168 VAL A C 1
ATOM 1401 O O . VAL A 1 168 ? 13.154 -5.773 -7.863 1.00 96.81 168 VAL A O 1
ATOM 1404 N N . GLY A 1 169 ? 11.293 -6.871 -8.494 1.00 95.38 169 GLY A N 1
ATOM 1405 C CA . GLY A 1 169 ? 11.768 -8.183 -8.057 1.00 95.38 169 GLY A CA 1
ATOM 1406 C C . GLY A 1 169 ? 13.106 -8.549 -8.697 1.00 95.38 169 GLY A C 1
ATOM 1407 O O . GLY A 1 169 ? 14.048 -8.886 -7.990 1.00 95.38 169 GLY A O 1
ATOM 1408 N N . HIS A 1 170 ? 13.229 -8.364 -10.011 1.00 95.62 170 HIS A N 1
ATOM 1409 C CA . HIS A 1 170 ? 14.483 -8.591 -10.728 1.00 95.62 170 HIS A CA 1
ATOM 1410 C C . HIS A 1 170 ? 15.593 -7.605 -10.328 1.00 95.62 170 HIS A C 1
ATOM 1412 O O . HIS A 1 170 ? 16.673 -8.009 -9.898 1.00 95.62 170 HIS A O 1
ATOM 1418 N N . LEU A 1 171 ? 15.337 -6.299 -10.411 1.00 96.94 171 LEU A N 1
ATOM 1419 C CA . LEU A 1 171 ? 16.364 -5.285 -10.163 1.00 96.94 171 LEU A CA 1
ATOM 1420 C C . LEU A 1 171 ? 16.845 -5.264 -8.710 1.00 96.94 171 LEU A C 1
ATOM 1422 O O . LEU A 1 171 ? 18.007 -4.957 -8.461 1.00 96.94 171 LEU A O 1
ATOM 1426 N N . SER A 1 172 ? 15.989 -5.615 -7.748 1.00 95.81 172 SER A N 1
ATOM 1427 C CA . SER A 1 172 ? 16.387 -5.708 -6.338 1.00 95.81 172 SER A CA 1
ATOM 1428 C C . SER A 1 172 ? 17.482 -6.751 -6.100 1.00 95.81 172 SER A C 1
ATOM 1430 O O . SER A 1 172 ? 18.320 -6.549 -5.223 1.00 95.81 172 SER A O 1
ATOM 1432 N N . THR A 1 173 ? 17.542 -7.797 -6.929 1.00 94.75 173 THR A N 1
ATOM 1433 C CA . THR A 1 173 ? 18.604 -8.809 -6.896 1.00 94.75 173 THR A CA 1
ATOM 1434 C C . THR A 1 173 ? 19.833 -8.410 -7.718 1.00 94.75 173 THR A C 1
ATOM 1436 O O . THR A 1 173 ? 20.956 -8.651 -7.277 1.00 94.75 173 THR A O 1
ATOM 1439 N N . TYR A 1 174 ? 19.649 -7.814 -8.902 1.00 95.06 174 TYR A N 1
ATOM 1440 C CA . TYR A 1 174 ? 20.728 -7.715 -9.899 1.00 95.06 174 TYR A CA 1
ATOM 1441 C C . TYR A 1 174 ? 21.247 -6.298 -10.173 1.00 95.06 174 TYR A C 1
ATOM 1443 O O . TYR A 1 174 ? 22.412 -6.146 -10.534 1.00 95.06 174 TYR A O 1
ATOM 1451 N N . ASP A 1 175 ? 20.432 -5.255 -9.986 1.00 96.88 175 ASP A N 1
ATOM 1452 C CA . ASP A 1 175 ? 20.826 -3.868 -10.260 1.00 96.88 175 ASP A CA 1
ATOM 1453 C C . ASP A 1 175 ? 20.063 -2.868 -9.374 1.00 96.88 175 ASP A C 1
ATOM 1455 O O . ASP A 1 175 ? 19.105 -2.194 -9.771 1.00 96.88 175 ASP A O 1
ATOM 1459 N N . VAL A 1 176 ? 20.533 -2.737 -8.131 1.00 96.19 176 VAL A N 1
ATOM 1460 C CA . VAL A 1 176 ? 19.959 -1.823 -7.131 1.00 96.19 176 VAL A CA 1
ATOM 1461 C C . VAL A 1 176 ? 20.058 -0.356 -7.565 1.00 96.19 176 VAL A C 1
ATOM 1463 O O . VAL A 1 176 ? 19.240 0.470 -7.149 1.00 96.19 176 VAL A O 1
ATOM 1466 N N . LYS A 1 177 ? 21.046 0.008 -8.394 1.00 97.69 177 LYS A N 1
ATOM 1467 C CA . LYS A 1 177 ? 21.161 1.381 -8.894 1.00 97.69 177 LYS A CA 1
ATOM 1468 C C . LYS A 1 177 ? 19.997 1.672 -9.835 1.00 97.69 177 LYS A C 1
ATOM 1470 O O . LYS A 1 177 ? 19.280 2.649 -9.613 1.00 97.69 177 LYS A O 1
ATOM 1475 N N . ARG A 1 178 ? 19.770 0.796 -10.813 1.00 97.69 178 ARG A N 1
ATOM 1476 C CA . ARG A 1 178 ? 18.662 0.922 -11.759 1.00 97.69 178 ARG A CA 1
ATOM 1477 C C . ARG A 1 178 ? 17.302 0.828 -11.076 1.00 97.69 178 ARG A C 1
ATOM 1479 O O . ARG A 1 178 ? 16.406 1.598 -11.412 1.00 97.69 178 ARG A O 1
ATOM 1486 N N . LEU A 1 179 ? 17.173 -0.027 -10.056 1.00 97.75 179 LEU A N 1
ATOM 1487 C CA . LEU A 1 179 ? 15.988 -0.078 -9.195 1.00 97.75 179 LEU A CA 1
ATOM 1488 C C . LEU A 1 179 ? 15.644 1.303 -8.627 1.00 97.75 179 LEU A C 1
ATOM 1490 O O . LEU A 1 179 ? 14.486 1.723 -8.669 1.00 97.75 179 LEU A O 1
ATOM 1494 N N . ASN A 1 180 ? 16.643 2.001 -8.079 1.00 97.38 180 ASN A N 1
ATOM 1495 C CA . ASN A 1 180 ? 16.434 3.314 -7.478 1.00 97.38 180 ASN A CA 1
ATOM 1496 C C . ASN A 1 180 ? 16.049 4.364 -8.532 1.00 97.38 180 ASN A C 1
ATOM 1498 O O . ASN A 1 180 ? 15.207 5.211 -8.258 1.00 97.38 180 ASN A O 1
ATOM 1502 N N . GLU A 1 181 ? 16.639 4.318 -9.726 1.00 98.12 181 GLU A N 1
ATOM 1503 C CA . GLU A 1 181 ? 16.301 5.239 -10.820 1.00 98.12 181 GLU A CA 1
ATOM 1504 C C . GLU A 1 181 ? 14.841 5.064 -11.260 1.00 98.12 181 GLU A C 1
ATOM 1506 O O . GLU A 1 181 ? 14.064 6.012 -11.169 1.00 98.12 181 GLU A O 1
ATOM 1511 N N . ILE A 1 182 ? 14.428 3.839 -11.608 1.00 98.06 182 ILE A N 1
ATOM 1512 C CA . ILE A 1 182 ? 13.052 3.550 -12.051 1.00 98.06 182 ILE A CA 1
ATOM 1513 C C . ILE A 1 182 ? 12.032 3.873 -10.961 1.00 98.06 182 ILE A C 1
ATOM 1515 O O . ILE A 1 182 ? 10.980 4.446 -11.234 1.00 98.06 182 ILE A O 1
ATOM 1519 N N . THR A 1 183 ? 12.333 3.513 -9.712 1.00 98.31 183 THR A N 1
ATOM 1520 C CA . THR A 1 183 ? 11.434 3.785 -8.582 1.00 98.31 183 THR A CA 1
ATOM 1521 C C . THR A 1 183 ? 11.272 5.285 -8.359 1.00 98.31 183 THR A C 1
ATOM 1523 O O . THR A 1 183 ? 10.155 5.748 -8.133 1.00 98.31 183 THR A O 1
ATOM 1526 N N . LYS A 1 184 ? 12.358 6.060 -8.467 1.00 98.31 184 LYS A N 1
ATOM 1527 C CA . LYS A 1 184 ? 12.292 7.520 -8.378 1.00 98.31 184 LYS A CA 1
ATOM 1528 C C . LYS A 1 184 ? 11.452 8.104 -9.511 1.00 98.31 184 LYS A C 1
ATOM 1530 O O . LYS A 1 184 ? 10.542 8.880 -9.242 1.00 98.31 184 LYS A O 1
ATOM 1535 N N . ASP A 1 185 ? 11.735 7.706 -10.748 1.00 98.25 185 ASP A N 1
ATOM 1536 C CA . ASP A 1 185 ? 11.048 8.226 -11.929 1.00 98.25 185 ASP A CA 1
ATOM 1537 C C . ASP A 1 185 ? 9.550 7.907 -11.896 1.00 98.25 185 ASP A C 1
ATOM 1539 O O . ASP A 1 185 ? 8.733 8.753 -12.267 1.00 98.25 185 ASP A O 1
ATOM 1543 N N . LEU A 1 186 ? 9.181 6.723 -11.394 1.00 98.50 186 LEU A N 1
ATOM 1544 C CA . LEU A 1 186 ? 7.791 6.351 -11.153 1.00 98.50 186 LEU A CA 1
ATOM 1545 C C . LEU A 1 186 ? 7.140 7.243 -10.096 1.00 98.50 186 LEU A C 1
ATOM 1547 O O . LEU A 1 186 ? 6.064 7.776 -10.350 1.00 98.50 186 LEU A O 1
ATOM 1551 N N . LEU A 1 187 ? 7.770 7.429 -8.933 1.00 98.12 187 LEU A N 1
ATOM 1552 C CA . LEU A 1 187 ? 7.222 8.275 -7.869 1.00 98.12 187 LEU A CA 1
ATOM 1553 C C . LEU A 1 187 ? 7.040 9.726 -8.327 1.00 98.12 187 LEU A C 1
ATOM 1555 O O . LEU A 1 187 ? 5.969 10.296 -8.129 1.00 98.12 187 LEU A O 1
ATOM 1559 N N . ASP A 1 188 ? 8.046 10.297 -8.988 1.00 98.12 188 ASP A N 1
ATOM 1560 C CA . ASP A 1 188 ? 7.997 11.672 -9.489 1.00 98.12 188 ASP A CA 1
ATOM 1561 C C . ASP A 1 188 ? 6.895 11.833 -10.552 1.00 98.12 188 ASP A C 1
ATOM 1563 O O . ASP A 1 188 ? 6.141 12.808 -10.531 1.00 98.12 188 ASP A O 1
ATOM 1567 N N . LEU A 1 189 ? 6.742 10.848 -11.447 1.00 97.94 189 LEU A N 1
ATOM 1568 C CA . LEU A 1 189 ? 5.655 10.824 -12.425 1.00 97.94 189 LEU A CA 1
ATOM 1569 C C . LEU A 1 189 ? 4.279 10.751 -11.746 1.00 97.94 189 LEU A C 1
ATOM 1571 O O . LEU A 1 189 ? 3.378 11.502 -12.120 1.00 97.94 189 LEU A O 1
ATOM 1575 N N . LEU A 1 190 ? 4.109 9.866 -10.761 1.00 97.19 190 LEU A N 1
ATOM 1576 C CA . LEU A 1 190 ? 2.843 9.696 -10.046 1.00 97.19 190 LEU A CA 1
ATOM 1577 C C . LEU A 1 190 ? 2.466 10.957 -9.259 1.00 97.19 190 LEU A C 1
ATOM 1579 O O . LEU A 1 190 ? 1.311 11.367 -9.311 1.00 97.19 190 LEU A O 1
ATOM 1583 N N . GLU A 1 191 ? 3.422 11.616 -8.598 1.00 95.88 191 GLU A N 1
ATOM 1584 C CA . GLU A 1 191 ? 3.207 12.906 -7.924 1.00 95.88 191 GLU A CA 1
ATOM 1585 C C . GLU A 1 191 ? 2.740 13.999 -8.891 1.00 95.88 191 GLU A C 1
ATOM 1587 O O . GLU A 1 191 ? 1.816 14.759 -8.591 1.00 95.88 191 GLU A O 1
ATOM 1592 N N . GLU A 1 192 ? 3.365 14.097 -10.065 1.00 95.44 192 GLU A N 1
ATOM 1593 C CA . GLU A 1 192 ? 2.955 15.054 -11.093 1.00 95.44 192 GLU A CA 1
ATOM 1594 C C . GLU A 1 192 ? 1.555 14.747 -11.627 1.00 95.44 192 GLU A C 1
ATOM 1596 O O . GLU A 1 192 ? 0.715 15.642 -11.702 1.00 95.44 192 GLU A O 1
ATOM 1601 N N . MET A 1 193 ? 1.270 13.485 -11.948 1.00 95.50 193 MET A N 1
ATOM 1602 C CA . MET A 1 193 ? -0.037 13.064 -12.454 1.00 95.50 193 MET A CA 1
ATOM 1603 C C . MET A 1 193 ? -1.149 13.263 -11.420 1.00 95.50 193 MET A C 1
ATOM 1605 O O . MET A 1 193 ? -2.230 13.731 -11.773 1.00 95.50 193 MET A O 1
ATOM 1609 N N . ASN A 1 194 ? -0.879 12.998 -10.141 1.00 92.75 194 ASN A N 1
ATOM 1610 C CA . ASN A 1 194 ? -1.856 13.159 -9.066 1.00 92.75 194 ASN A CA 1
ATOM 1611 C C . ASN A 1 194 ? -2.283 14.628 -8.879 1.00 92.75 194 ASN A C 1
ATOM 1613 O O . ASN A 1 194 ? -3.444 14.906 -8.592 1.00 92.75 194 ASN A O 1
ATOM 1617 N N . LYS A 1 195 ? -1.388 15.594 -9.139 1.00 92.12 195 LYS A N 1
ATOM 1618 C CA . LYS A 1 195 ? -1.741 17.030 -9.154 1.00 92.12 195 LYS A CA 1
ATOM 1619 C C . LYS A 1 195 ? -2.745 17.379 -10.257 1.00 92.12 195 LYS A C 1
ATOM 1621 O O . LYS A 1 195 ? -3.524 18.314 -10.094 1.00 92.12 195 LYS A O 1
ATOM 1626 N N . HIS A 1 196 ? -2.735 16.634 -11.362 1.00 90.88 196 HIS A N 1
ATOM 1627 C CA . HIS A 1 196 ? -3.669 16.805 -12.477 1.00 90.88 196 HIS A CA 1
ATOM 1628 C C . HIS A 1 196 ? -4.940 15.958 -12.343 1.00 90.88 196 HIS A C 1
ATOM 1630 O O . HIS A 1 196 ? -5.945 16.271 -12.977 1.00 90.88 196 HIS A O 1
ATOM 1636 N N . ALA A 1 197 ? -4.943 14.927 -11.495 1.00 86.31 197 ALA A N 1
ATOM 1637 C CA . ALA A 1 197 ? -6.089 14.038 -11.327 1.00 86.31 197 ALA A CA 1
ATOM 1638 C C . ALA A 1 197 ? -7.379 14.760 -10.917 1.00 86.31 197 ALA A C 1
ATOM 1640 O O . ALA A 1 197 ? -8.459 14.469 -11.434 1.00 86.31 197 ALA A O 1
ATOM 1641 N N . SER A 1 198 ? -7.250 15.799 -10.093 1.00 78.62 198 SER A N 1
ATOM 1642 C CA . SER A 1 198 ? -8.385 16.619 -9.666 1.00 78.62 198 SER A CA 1
ATOM 1643 C C . SER A 1 198 ? -8.938 17.548 -10.757 1.00 78.62 198 SER A C 1
ATOM 1645 O O . SER A 1 198 ? -10.103 17.942 -10.678 1.00 78.62 198 SER A O 1
ATOM 1647 N N . SER A 1 199 ? -8.140 17.945 -11.760 1.00 82.81 199 SER A N 1
ATOM 1648 C CA . SER A 1 199 ? -8.517 19.046 -12.663 1.00 82.81 199 SER A CA 1
ATOM 1649 C C . SER A 1 199 ? -9.413 18.626 -13.832 1.00 82.81 199 SER A C 1
ATOM 1651 O O . SER A 1 199 ? -9.968 19.493 -14.501 1.00 82.81 199 SER A O 1
ATOM 1653 N N . LYS A 1 200 ? -9.587 17.316 -14.083 1.00 76.56 200 LYS A N 1
ATOM 1654 C CA . LYS A 1 200 ? -10.243 16.751 -15.288 1.00 76.56 200 LYS A CA 1
ATOM 1655 C C . LYS A 1 200 ? -9.628 17.211 -16.620 1.00 76.56 200 LYS A C 1
ATOM 1657 O O . LYS A 1 200 ? -10.169 16.901 -17.682 1.00 76.56 200 LYS A O 1
ATOM 1662 N N . GLU A 1 201 ? -8.517 17.939 -16.586 1.00 86.50 201 GLU A N 1
ATOM 1663 C CA . GLU A 1 201 ? -7.812 18.385 -17.780 1.00 86.50 201 GLU A CA 1
ATOM 1664 C C . GLU A 1 201 ? -6.976 17.238 -18.357 1.00 86.50 201 GLU A C 1
ATOM 1666 O O . GLU A 1 201 ? -6.487 16.379 -17.616 1.00 86.50 201 GLU A O 1
ATOM 1671 N N . PRO A 1 202 ? -6.781 17.196 -19.686 1.00 88.19 202 PRO A N 1
ATOM 1672 C CA . PRO A 1 202 ? -5.883 16.222 -20.280 1.00 88.19 202 PRO A CA 1
ATOM 1673 C C . PRO A 1 202 ? -4.454 16.434 -19.772 1.00 88.19 202 PRO A C 1
ATOM 1675 O O . PRO A 1 202 ? -3.969 17.563 -19.691 1.00 88.19 202 PRO A O 1
ATOM 1678 N N . LEU A 1 203 ? -3.751 15.332 -19.499 1.00 93.19 203 LEU A N 1
ATOM 1679 C CA . LEU A 1 203 ? -2.356 15.387 -19.069 1.00 93.19 203 LEU A CA 1
ATOM 1680 C C . LEU A 1 203 ? -1.487 16.149 -20.088 1.00 93.19 203 LEU A C 1
ATOM 1682 O O . LEU A 1 203 ? -1.564 15.861 -21.294 1.00 93.19 203 LEU A O 1
ATOM 1686 N N . PRO A 1 204 ? -0.602 17.051 -19.623 1.00 95.31 204 PRO A N 1
ATOM 1687 C CA . PRO A 1 204 ? 0.401 17.692 -20.460 1.00 95.31 204 PRO A CA 1
ATOM 1688 C C . PRO A 1 204 ? 1.166 16.682 -21.323 1.00 95.31 204 PRO A C 1
ATOM 1690 O O . PRO A 1 204 ? 1.530 15.591 -20.879 1.00 95.31 204 PRO A O 1
ATOM 1693 N N . THR A 1 205 ? 1.457 17.050 -22.574 1.00 96.69 205 THR A N 1
ATOM 1694 C CA . THR A 1 205 ? 2.196 16.185 -23.512 1.00 96.69 205 THR A CA 1
ATOM 1695 C C . THR A 1 205 ? 3.558 15.753 -22.961 1.00 96.69 205 THR A C 1
ATOM 1697 O O . THR A 1 205 ? 3.981 14.627 -23.205 1.00 96.69 205 THR A O 1
ATOM 1700 N N . THR A 1 206 ? 4.210 16.597 -22.160 1.00 97.25 206 THR A N 1
ATOM 1701 C CA . THR A 1 206 ? 5.458 16.270 -21.455 1.00 97.25 206 THR A CA 1
ATOM 1702 C C . THR A 1 206 ? 5.286 15.098 -20.484 1.00 97.25 206 THR A C 1
ATOM 1704 O O . THR A 1 206 ? 6.067 14.149 -20.542 1.00 97.25 206 THR A O 1
ATOM 1707 N N . ILE A 1 207 ? 4.235 15.113 -19.657 1.00 97.19 207 ILE A N 1
ATOM 1708 C CA . ILE A 1 207 ? 3.914 14.038 -18.704 1.00 97.19 207 ILE A CA 1
ATOM 1709 C C . ILE A 1 207 ? 3.547 12.753 -19.453 1.00 97.19 207 ILE A C 1
ATOM 1711 O O . ILE A 1 207 ? 4.074 11.688 -19.141 1.00 97.19 207 ILE A O 1
ATOM 1715 N N . ARG A 1 208 ? 2.725 12.845 -20.509 1.00 96.62 208 ARG A N 1
ATOM 1716 C CA . ARG A 1 208 ? 2.354 11.675 -21.331 1.00 96.62 208 ARG A CA 1
ATOM 1717 C C . ARG A 1 208 ? 3.563 11.002 -21.984 1.00 96.62 208 ARG A C 1
ATOM 1719 O O . ARG A 1 208 ? 3.651 9.777 -21.994 1.00 96.62 208 ARG A O 1
ATOM 1726 N N . ASN A 1 209 ? 4.508 11.787 -22.504 1.00 97.81 209 ASN A N 1
ATOM 1727 C CA . ASN A 1 209 ? 5.732 11.252 -23.102 1.00 97.81 209 ASN A CA 1
ATOM 1728 C C . ASN A 1 209 ? 6.621 10.570 -22.053 1.00 97.81 209 ASN A C 1
ATOM 1730 O O . ASN A 1 209 ? 7.121 9.475 -22.308 1.00 97.81 209 ASN A O 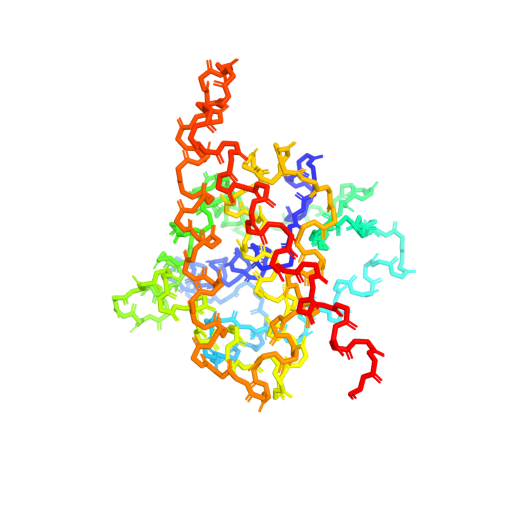1
ATOM 1734 N N . ARG A 1 210 ? 6.771 11.168 -20.862 1.00 97.88 210 ARG A N 1
ATOM 1735 C CA . ARG A 1 210 ? 7.492 10.544 -19.741 1.00 97.88 210 ARG A CA 1
ATOM 1736 C C . ARG A 1 210 ? 6.847 9.228 -19.315 1.00 97.88 210 ARG A C 1
ATOM 1738 O O . ARG A 1 210 ? 7.554 8.234 -19.205 1.00 97.88 210 ARG A O 1
ATOM 1745 N N . ALA A 1 211 ? 5.522 9.198 -19.167 1.00 97.81 211 ALA A N 1
ATOM 1746 C CA . ALA A 1 211 ? 4.780 7.985 -18.833 1.00 97.81 211 ALA A CA 1
ATOM 1747 C C . ALA A 1 211 ? 5.004 6.865 -19.859 1.00 97.81 211 ALA A C 1
ATOM 1749 O O . ALA A 1 211 ? 5.275 5.728 -19.482 1.00 97.81 211 ALA A O 1
ATOM 1750 N N . LYS A 1 212 ? 4.960 7.184 -21.160 1.00 98.00 212 LYS A N 1
ATOM 1751 C CA . LYS A 1 212 ? 5.220 6.212 -22.232 1.00 98.00 212 LYS A CA 1
ATOM 1752 C C . LYS A 1 212 ? 6.651 5.662 -22.192 1.00 98.00 212 LYS A C 1
ATOM 1754 O O . LYS A 1 212 ? 6.847 4.458 -22.371 1.00 98.00 212 LYS A O 1
ATOM 1759 N N . ASN A 1 213 ? 7.637 6.531 -21.976 1.00 98.31 213 ASN A N 1
ATOM 1760 C CA . ASN A 1 213 ? 9.041 6.129 -21.897 1.00 98.31 213 ASN A CA 1
ATOM 1761 C C . ASN A 1 213 ? 9.278 5.222 -20.685 1.00 98.31 213 ASN A C 1
ATOM 1763 O O . ASN A 1 213 ? 9.813 4.129 -20.848 1.00 98.31 213 ASN A O 1
ATOM 1767 N N . LEU A 1 214 ? 8.788 5.628 -19.509 1.00 98.44 214 LEU A N 1
ATOM 1768 C CA . LEU A 1 214 ? 8.913 4.847 -18.282 1.00 98.44 214 LEU A CA 1
ATOM 1769 C C . LEU A 1 214 ? 8.184 3.498 -18.380 1.00 98.44 214 LEU A C 1
ATOM 1771 O O . LEU A 1 214 ? 8.726 2.482 -17.964 1.00 98.44 214 LEU A O 1
ATOM 1775 N N . TYR A 1 215 ? 6.991 3.458 -18.982 1.00 98.44 215 TYR A N 1
ATOM 1776 C CA . TYR A 1 215 ? 6.283 2.200 -19.240 1.00 98.44 215 TYR A CA 1
ATOM 1777 C C . TYR A 1 215 ? 7.112 1.251 -20.112 1.00 98.44 215 TYR A C 1
ATOM 1779 O O . TYR A 1 215 ? 7.224 0.068 -19.806 1.00 98.44 215 TYR A O 1
ATOM 1787 N N . THR A 1 216 ? 7.714 1.768 -21.188 1.00 98.31 216 THR A N 1
ATOM 1788 C CA . THR A 1 216 ? 8.554 0.966 -22.094 1.00 98.31 216 THR A CA 1
ATOM 1789 C C . THR A 1 216 ? 9.775 0.413 -21.363 1.00 98.31 216 THR A C 1
ATOM 1791 O O . THR A 1 216 ? 10.131 -0.748 -21.536 1.00 98.31 216 THR A O 1
ATOM 1794 N N . GLU A 1 217 ? 10.396 1.234 -20.522 1.00 98.25 217 GLU A N 1
ATOM 1795 C CA . GLU A 1 217 ? 11.534 0.844 -19.698 1.00 98.25 217 GLU A CA 1
ATOM 1796 C C . GLU A 1 217 ? 11.175 -0.266 -18.704 1.00 98.25 217 GLU A C 1
ATOM 1798 O O . GLU A 1 217 ? 11.813 -1.317 -18.706 1.00 98.25 217 GLU A O 1
ATOM 1803 N N . ILE A 1 218 ? 10.103 -0.080 -17.929 1.00 98.31 218 ILE A N 1
ATOM 1804 C CA . ILE A 1 218 ? 9.608 -1.076 -16.971 1.00 98.31 218 ILE A CA 1
ATOM 1805 C C . ILE A 1 218 ? 9.218 -2.377 -17.680 1.00 98.31 218 ILE A C 1
ATOM 1807 O O . ILE A 1 218 ? 9.546 -3.458 -17.195 1.00 98.31 218 ILE A O 1
ATOM 1811 N N . LEU A 1 219 ? 8.552 -2.292 -18.837 1.00 98.19 219 LEU A N 1
ATOM 1812 C CA . LEU A 1 219 ? 8.181 -3.458 -19.637 1.00 98.19 219 LEU A CA 1
ATOM 1813 C C . LEU A 1 219 ? 9.415 -4.249 -20.084 1.00 98.19 219 LEU A C 1
ATOM 1815 O O . LEU A 1 219 ? 9.418 -5.474 -19.982 1.00 98.19 219 LEU A O 1
ATOM 1819 N N . ASN A 1 220 ? 10.457 -3.566 -20.560 1.00 97.88 220 ASN A N 1
ATOM 1820 C CA . ASN A 1 220 ? 11.690 -4.219 -20.994 1.00 97.88 220 ASN A CA 1
ATOM 1821 C C . ASN A 1 220 ? 12.388 -4.919 -19.822 1.00 97.88 220 ASN A C 1
ATOM 1823 O O . ASN A 1 220 ? 12.725 -6.094 -19.942 1.00 97.88 220 ASN A O 1
ATOM 1827 N N . THR A 1 221 ? 12.515 -4.252 -18.672 1.00 97.81 221 THR A N 1
ATOM 1828 C CA . THR A 1 221 ? 13.085 -4.861 -17.461 1.00 97.81 221 THR A CA 1
ATOM 1829 C C . THR A 1 221 ? 12.257 -6.053 -16.972 1.00 97.81 221 THR A C 1
ATOM 1831 O O . THR A 1 221 ? 12.807 -7.091 -16.611 1.00 97.81 221 THR A O 1
ATOM 1834 N N . ALA A 1 222 ? 10.926 -5.955 -16.989 1.00 96.94 222 ALA A N 1
ATOM 1835 C CA . ALA A 1 222 ? 10.059 -7.076 -16.632 1.00 96.94 222 ALA A CA 1
ATOM 1836 C C . ALA A 1 222 ? 10.196 -8.247 -17.624 1.00 96.94 222 ALA A C 1
ATOM 1838 O O . ALA A 1 222 ? 10.155 -9.409 -17.225 1.00 96.94 222 ALA A O 1
ATOM 1839 N N . ALA A 1 223 ? 10.390 -7.965 -18.914 1.00 96.94 223 ALA A N 1
ATOM 1840 C CA . ALA A 1 223 ? 10.625 -8.990 -19.925 1.00 96.94 223 ALA A CA 1
ATOM 1841 C C . ALA A 1 223 ? 11.991 -9.679 -19.762 1.00 96.94 223 ALA A C 1
ATOM 1843 O O . ALA A 1 223 ? 12.092 -10.876 -20.030 1.00 96.94 223 ALA A O 1
ATOM 1844 N N . GLU A 1 224 ? 13.025 -8.957 -19.324 1.00 95.50 224 GLU A N 1
ATOM 1845 C CA . GLU A 1 224 ? 14.326 -9.530 -18.945 1.00 95.50 224 GLU A CA 1
ATOM 1846 C C . GLU A 1 224 ? 14.178 -10.473 -17.746 1.00 95.50 224 GLU A C 1
ATOM 1848 O O . GLU A 1 224 ? 14.616 -11.619 -17.819 1.00 95.50 224 GLU A O 1
ATOM 1853 N N . ALA A 1 225 ? 13.436 -10.057 -16.716 1.00 93.25 225 ALA A N 1
ATOM 1854 C CA . ALA A 1 225 ? 13.159 -10.871 -15.533 1.00 93.25 225 ALA A CA 1
ATOM 1855 C C . ALA A 1 225 ? 12.525 -12.237 -15.846 1.00 93.25 225 ALA A C 1
ATOM 1857 O O . ALA A 1 225 ? 12.802 -13.225 -15.170 1.00 93.25 225 ALA A O 1
ATOM 1858 N N . ILE A 1 226 ? 11.659 -12.298 -16.863 1.00 90.88 226 ILE A N 1
ATOM 1859 C CA . ILE A 1 226 ? 10.967 -13.531 -17.271 1.00 90.88 226 ILE A CA 1
ATOM 1860 C C . ILE A 1 226 ? 11.895 -14.466 -18.062 1.00 90.88 226 ILE A C 1
ATOM 1862 O O . ILE A 1 226 ? 11.679 -15.678 -18.075 1.00 90.88 226 ILE A O 1
ATOM 1866 N N . LYS A 1 227 ? 12.915 -13.925 -18.737 1.00 88.88 227 LYS A N 1
ATOM 1867 C CA . LYS A 1 227 ? 13.835 -14.712 -19.572 1.00 88.88 227 LYS A CA 1
ATOM 1868 C C . LYS A 1 227 ? 14.917 -15.437 -18.766 1.00 88.88 227 LYS A C 1
ATOM 1870 O O . LYS A 1 227 ? 15.402 -16.454 -19.261 1.00 88.88 227 LYS A O 1
ATOM 1875 N N . GLY A 1 228 ? 15.219 -14.969 -17.551 1.00 61.91 228 GLY A N 1
ATOM 1876 C CA . GLY A 1 228 ? 16.259 -15.520 -16.675 1.00 61.91 228 GLY A CA 1
ATOM 1877 C C . GLY A 1 228 ? 17.572 -14.776 -16.823 1.00 61.91 228 GLY A C 1
ATOM 1878 O O . GLY A 1 228 ? 18.305 -15.085 -17.787 1.00 61.91 228 GLY A O 1
#

Sequence (228 aa):
MVSRFPRGVGRTRLMKLLFLVDAISSKELGHRITDIEWKRWVFGPFSREVLDVLDTLVRSERLYVDAGPEVRYIALEEPPPLPEDVRRVVDKVIREYGFMPLKMLLTRVYEEYGVKGFDWYREIFELARSVDRDRDSVIELVGRLYDEYREAFEMLPKEMLALYAIAVGHLSTYDVKRLNEITKDLLDLLEEMNKHASSKEPLPTTIRNRAKNLYTEILNTAAEAIKG

Radius of gyration: 18.68 Å; chains: 1; bounding box: 44×38×53 Å

pLDDT: mean 93.22, std 5.03, range [61.91, 98.5]